Protein AF-A0A3M7STA9-F1 (afdb_monomer_lite)

Structure (mmCIF, N/CA/C/O backbone):
data_AF-A0A3M7STA9-F1
#
_entry.id   AF-A0A3M7STA9-F1
#
loop_
_atom_site.group_PDB
_atom_site.id
_atom_site.type_symbol
_atom_site.label_atom_id
_atom_site.label_alt_id
_atom_site.label_comp_id
_atom_site.label_asym_id
_atom_site.label_entity_id
_atom_site.label_seq_id
_atom_site.pdbx_PDB_ins_code
_atom_site.Cartn_x
_atom_site.Cartn_y
_atom_site.Cartn_z
_atom_site.occupancy
_atom_site.B_iso_or_equiv
_atom_site.auth_seq_id
_atom_site.auth_comp_id
_atom_site.auth_asym_id
_atom_site.auth_atom_id
_atom_site.pdbx_PDB_model_num
ATOM 1 N N . MET A 1 1 ? 32.542 -18.252 -32.183 1.00 38.47 1 MET A N 1
ATOM 2 C CA . MET A 1 1 ? 31.309 -18.946 -31.763 1.00 38.47 1 MET A CA 1
ATOM 3 C C . MET A 1 1 ? 31.134 -18.713 -30.278 1.00 38.47 1 MET A C 1
ATOM 5 O O . MET A 1 1 ? 31.878 -19.297 -29.507 1.00 38.47 1 MET A O 1
ATOM 9 N N . SER A 1 2 ? 30.202 -17.836 -29.919 1.00 32.59 2 SER A N 1
ATOM 10 C CA . SER A 1 2 ? 29.600 -17.736 -28.582 1.00 32.59 2 SER A CA 1
ATOM 11 C C . SER A 1 2 ? 28.404 -16.780 -28.685 1.00 32.59 2 SER A C 1
ATOM 13 O O . SER A 1 2 ? 28.441 -15.643 -28.234 1.00 32.59 2 SER A O 1
ATOM 15 N N . ASN A 1 3 ? 27.366 -17.250 -29.387 1.00 35.78 3 ASN A N 1
ATOM 16 C CA . ASN A 1 3 ? 26.017 -16.685 -29.370 1.00 35.78 3 ASN A CA 1
ATOM 17 C C . ASN A 1 3 ? 25.266 -17.327 -28.195 1.00 35.78 3 ASN A C 1
ATOM 19 O O . ASN A 1 3 ? 24.906 -18.496 -28.287 1.00 35.78 3 ASN A O 1
ATOM 23 N N . GLN A 1 4 ? 25.081 -16.576 -27.114 1.00 30.59 4 GLN A N 1
ATOM 24 C CA . GLN A 1 4 ? 24.266 -16.857 -25.918 1.00 30.59 4 GLN A CA 1
ATOM 25 C C . GLN A 1 4 ? 24.324 -15.530 -25.132 1.00 30.59 4 GLN A C 1
ATOM 27 O O . GLN A 1 4 ? 25.424 -15.095 -24.825 1.00 30.59 4 GLN A O 1
ATOM 32 N N . THR A 1 5 ? 23.289 -14.738 -24.851 1.00 34.78 5 THR A N 1
ATOM 33 C CA . THR A 1 5 ? 21.837 -14.921 -24.733 1.00 34.78 5 THR A CA 1
ATOM 34 C C . THR A 1 5 ? 21.182 -13.537 -24.878 1.00 34.78 5 THR A C 1
ATOM 36 O O . THR A 1 5 ? 21.442 -12.650 -24.069 1.00 34.78 5 THR A O 1
ATOM 39 N N . ASN A 1 6 ? 20.328 -13.332 -25.881 1.00 37.16 6 ASN A N 1
ATOM 40 C CA . ASN A 1 6 ? 19.534 -12.105 -26.055 1.00 37.16 6 ASN A CA 1
ATOM 41 C C . ASN A 1 6 ? 18.217 -12.188 -25.243 1.00 37.16 6 ASN A C 1
ATOM 43 O O . ASN A 1 6 ? 17.152 -11.845 -25.743 1.00 37.16 6 ASN A O 1
ATOM 47 N N . SER A 1 7 ? 18.280 -12.735 -24.022 1.00 43.66 7 SER A N 1
ATOM 48 C CA . SER A 1 7 ? 17.110 -12.980 -23.167 1.00 43.66 7 SER A CA 1
ATOM 49 C C . SER A 1 7 ? 16.633 -11.675 -22.516 1.00 43.66 7 SER A C 1
ATOM 51 O O . SER A 1 7 ? 17.367 -11.082 -21.731 1.00 43.66 7 SER A O 1
ATOM 53 N N . ASN A 1 8 ? 15.426 -11.245 -22.897 1.00 60.91 8 ASN A N 1
ATOM 54 C CA . ASN A 1 8 ? 14.583 -10.139 -22.411 1.00 60.91 8 ASN A CA 1
ATOM 55 C C . ASN A 1 8 ? 15.135 -9.277 -21.253 1.00 60.91 8 ASN A C 1
ATOM 57 O O . ASN A 1 8 ? 15.004 -9.602 -20.077 1.00 60.91 8 ASN A O 1
ATOM 61 N N . ASN A 1 9 ? 15.649 -8.092 -21.600 1.00 76.75 9 ASN A N 1
ATOM 62 C CA . ASN A 1 9 ? 16.032 -7.017 -20.672 1.00 76.75 9 ASN A CA 1
ATOM 63 C C . ASN A 1 9 ? 14.867 -6.041 -20.379 1.00 76.75 9 ASN A C 1
ATOM 65 O O . ASN A 1 9 ? 15.100 -4.891 -20.008 1.00 76.75 9 ASN A O 1
ATOM 69 N N . ASP A 1 10 ? 13.609 -6.453 -20.544 1.00 87.31 10 ASP A N 1
ATOM 70 C CA . ASP A 1 10 ? 12.455 -5.537 -20.480 1.00 87.31 10 ASP A CA 1
ATOM 71 C C . ASP A 1 10 ? 12.301 -4.872 -19.099 1.00 87.31 10 ASP A C 1
ATOM 73 O O . ASP A 1 10 ? 11.963 -3.692 -18.990 1.00 87.31 10 ASP A O 1
ATOM 77 N N . TRP A 1 11 ? 12.642 -5.590 -18.025 1.00 88.62 11 TRP A N 1
ATOM 78 C CA . TRP A 1 11 ? 12.673 -5.026 -16.672 1.00 88.62 11 TRP A CA 1
ATOM 79 C C . TRP A 1 11 ? 13.785 -3.978 -16.489 1.00 88.62 11 TRP A C 1
ATOM 81 O O . TRP A 1 11 ? 13.600 -3.008 -15.756 1.00 88.62 11 TRP A O 1
ATOM 91 N N . ILE A 1 12 ? 14.920 -4.124 -17.186 1.00 89.25 12 ILE A N 1
ATOM 92 C CA . ILE A 1 12 ? 16.002 -3.130 -17.189 1.00 89.25 12 ILE A CA 1
ATOM 93 C C . ILE A 1 12 ? 15.540 -1.856 -17.896 1.00 89.25 12 ILE A C 1
ATOM 95 O O . ILE A 1 12 ? 15.804 -0.762 -17.401 1.00 89.25 12 ILE A O 1
ATOM 99 N N . GLU A 1 13 ? 14.835 -1.975 -19.023 1.00 89.62 13 GLU A N 1
ATOM 100 C CA . GLU A 1 13 ? 14.252 -0.820 -19.716 1.00 89.62 13 GLU A CA 1
ATOM 101 C C . GLU A 1 13 ? 13.190 -0.123 -18.856 1.00 89.62 13 GLU A C 1
ATOM 103 O O . GLU A 1 13 ? 13.193 1.106 -18.744 1.00 89.62 13 GLU A O 1
ATOM 108 N N . CYS A 1 14 ? 12.369 -0.894 -18.136 1.00 91.81 14 CYS A N 1
ATOM 109 C CA . CYS A 1 14 ? 11.445 -0.351 -17.145 1.00 91.81 14 CYS A CA 1
ATOM 110 C C . CYS A 1 14 ? 12.186 0.439 -16.051 1.00 91.81 14 CYS A C 1
ATOM 112 O O . CYS A 1 14 ? 11.815 1.572 -15.746 1.00 91.81 14 CYS A O 1
ATOM 114 N N . ILE A 1 15 ? 13.264 -0.102 -15.473 1.00 89.56 15 ILE A N 1
ATOM 115 C CA . ILE A 1 15 ? 14.046 0.606 -14.445 1.00 89.56 15 ILE A CA 1
ATOM 116 C C . ILE A 1 15 ? 14.739 1.849 -15.001 1.00 89.56 15 ILE A C 1
ATOM 118 O O . ILE A 1 15 ? 14.765 2.877 -14.323 1.00 89.56 15 ILE A O 1
ATOM 122 N N . LYS A 1 16 ? 15.281 1.797 -16.222 1.00 88.19 16 LYS A N 1
ATOM 123 C CA . LYS A 1 16 ? 15.854 2.977 -16.889 1.00 88.19 16 LYS A CA 1
ATOM 124 C C . LYS A 1 16 ? 14.817 4.084 -17.010 1.00 88.19 16 LYS A C 1
ATOM 126 O O . LYS A 1 16 ? 15.116 5.234 -16.685 1.00 88.19 16 LYS A O 1
ATOM 131 N N . TRP A 1 17 ? 13.603 3.734 -17.428 1.00 89.69 17 TRP A N 1
ATOM 132 C CA . TRP A 1 17 ? 12.490 4.671 -17.484 1.00 89.69 17 TRP A CA 1
ATOM 133 C C . TRP A 1 17 ? 12.185 5.257 -16.099 1.00 89.69 17 TRP A C 1
ATOM 135 O O . TRP A 1 17 ? 12.227 6.476 -15.947 1.00 89.69 17 TRP A O 1
ATOM 145 N N . LEU A 1 18 ? 12.016 4.427 -15.064 1.00 88.94 18 LEU A N 1
ATOM 146 C CA . LEU A 1 18 ? 11.777 4.893 -13.688 1.00 88.94 18 LEU A CA 1
ATOM 147 C C . LEU A 1 18 ? 12.909 5.780 -13.138 1.00 88.94 18 LEU A C 1
ATOM 149 O O . LEU A 1 18 ? 12.656 6.734 -12.398 1.00 88.94 18 LEU A O 1
ATOM 153 N N . ASN A 1 19 ? 14.162 5.498 -13.502 1.00 86.69 19 ASN A N 1
ATOM 154 C CA . ASN A 1 19 ? 15.307 6.326 -13.132 1.00 86.69 19 ASN A CA 1
ATOM 155 C C . ASN A 1 19 ? 15.234 7.712 -13.787 1.00 86.69 19 ASN A C 1
ATOM 157 O O . ASN A 1 19 ? 15.519 8.709 -13.125 1.00 86.69 19 ASN A O 1
ATOM 161 N N . ASN A 1 20 ? 14.815 7.784 -15.053 1.00 85.44 20 ASN A N 1
ATOM 162 C CA . ASN A 1 20 ? 14.633 9.051 -15.767 1.00 85.44 20 ASN A CA 1
ATOM 163 C C . ASN A 1 20 ? 13.486 9.886 -15.180 1.00 85.44 20 ASN A C 1
ATOM 165 O O . ASN A 1 20 ? 13.561 11.112 -15.188 1.00 85.44 20 ASN A O 1
ATOM 169 N N . LEU A 1 21 ? 12.470 9.238 -14.600 1.00 82.44 21 LEU A N 1
ATOM 170 C CA . LEU A 1 21 ? 11.415 9.915 -13.839 1.00 82.44 21 LEU A CA 1
ATOM 171 C C . LEU A 1 21 ? 11.885 10.451 -12.480 1.00 82.44 21 LEU A C 1
ATOM 173 O O . LEU A 1 21 ? 11.133 11.158 -11.818 1.00 82.44 21 LEU A O 1
ATOM 177 N N . ASN A 1 22 ? 13.100 10.122 -12.031 1.00 79.62 22 ASN A N 1
ATOM 178 C CA . ASN A 1 22 ? 13.576 10.374 -10.666 1.00 79.62 22 ASN A CA 1
ATOM 179 C C . ASN A 1 22 ? 12.675 9.776 -9.570 1.00 79.62 22 ASN A C 1
ATOM 181 O O . ASN A 1 22 ? 12.679 10.256 -8.439 1.00 79.62 22 ASN A O 1
ATOM 185 N N . SER A 1 23 ? 11.930 8.716 -9.886 1.00 79.94 23 SER A N 1
ATOM 186 C CA . SER A 1 23 ? 11.021 8.069 -8.934 1.00 79.94 23 SER A CA 1
ATOM 187 C C . SER A 1 23 ? 11.729 7.020 -8.066 1.00 79.94 23 SER A C 1
ATOM 189 O O . SER A 1 23 ? 11.204 6.614 -7.034 1.00 79.94 23 SER A O 1
ATOM 191 N N . LEU A 1 24 ? 12.926 6.565 -8.458 1.00 80.19 24 LEU A N 1
ATOM 192 C CA . LEU A 1 24 ? 13.640 5.499 -7.750 1.00 80.19 24 LEU A CA 1
ATOM 193 C C . LEU A 1 24 ? 14.207 5.957 -6.390 1.00 80.19 24 LEU A C 1
ATOM 195 O O . LEU A 1 24 ? 14.917 6.967 -6.334 1.00 80.19 24 LEU A O 1
ATOM 199 N N . PRO A 1 25 ? 14.025 5.167 -5.313 1.00 77.94 25 PRO A N 1
ATOM 200 C CA . PRO A 1 25 ? 14.721 5.383 -4.049 1.00 77.94 25 PRO A CA 1
ATOM 201 C C . PRO A 1 25 ? 16.245 5.303 -4.210 1.00 77.94 25 PRO A C 1
ATOM 203 O O . PRO A 1 25 ? 16.756 4.501 -4.995 1.00 77.94 25 PRO A O 1
ATOM 206 N N . LEU A 1 26 ? 16.987 6.078 -3.408 1.00 72.12 26 LEU A N 1
ATOM 207 C CA . LEU A 1 26 ? 18.453 6.184 -3.493 1.00 72.12 26 LEU A CA 1
ATOM 208 C C . LEU A 1 26 ? 19.172 4.826 -3.447 1.00 72.12 26 LEU A C 1
ATOM 210 O O . LEU A 1 26 ? 20.102 4.607 -4.220 1.00 72.12 26 LEU A O 1
ATOM 214 N N . GLY A 1 27 ? 18.722 3.903 -2.590 1.00 77.19 27 GLY A N 1
ATOM 215 C CA . GLY A 1 27 ? 19.327 2.573 -2.466 1.00 77.19 27 GLY A CA 1
ATOM 216 C C . GLY A 1 27 ? 19.170 1.719 -3.728 1.00 77.19 27 GLY A C 1
ATOM 217 O O . GLY A 1 27 ? 20.138 1.118 -4.193 1.00 77.19 27 GLY A O 1
ATOM 218 N N . LEU A 1 28 ? 17.973 1.713 -4.325 1.00 79.06 28 LEU A N 1
ATOM 219 C CA . LEU A 1 28 ? 17.701 0.962 -5.553 1.00 79.06 28 LEU A CA 1
ATOM 220 C C . LEU A 1 28 ? 18.400 1.606 -6.759 1.00 79.06 28 LEU A C 1
ATOM 222 O O . LEU A 1 28 ? 18.998 0.912 -7.578 1.00 79.06 28 LEU A O 1
ATOM 226 N N . LYS A 1 29 ? 18.423 2.945 -6.809 1.00 79.25 29 LYS A N 1
ATOM 227 C CA . LYS A 1 29 ? 19.156 3.722 -7.816 1.00 79.25 29 LYS A CA 1
ATOM 228 C C . LYS A 1 29 ? 20.656 3.433 -7.784 1.00 79.25 29 LYS A C 1
ATOM 230 O O . LYS A 1 29 ? 21.257 3.233 -8.834 1.00 79.25 29 LYS A O 1
ATOM 235 N N . GLN A 1 30 ? 21.267 3.383 -6.599 1.00 76.00 30 GLN A N 1
ATOM 236 C CA . GLN A 1 30 ? 22.691 3.080 -6.466 1.00 76.00 30 GLN A CA 1
ATOM 237 C C . GLN A 1 30 ? 23.013 1.676 -6.984 1.00 76.00 30 GLN A C 1
ATOM 239 O O . GLN A 1 30 ? 23.938 1.533 -7.778 1.00 76.00 30 GLN A O 1
ATOM 244 N N . LYS A 1 31 ? 22.226 0.666 -6.588 1.00 79.31 31 LYS A N 1
ATOM 245 C CA . LYS A 1 31 ? 22.385 -0.718 -7.066 1.00 79.31 31 LYS A CA 1
ATOM 246 C C . LYS A 1 31 ? 22.200 -0.841 -8.576 1.00 79.31 31 LYS A C 1
ATOM 248 O O . LYS A 1 31 ? 22.916 -1.606 -9.218 1.00 79.31 31 LYS A O 1
ATOM 253 N N . PHE A 1 32 ? 21.262 -0.086 -9.146 1.00 85.06 32 PHE A N 1
ATOM 254 C CA . PHE A 1 32 ? 21.066 -0.034 -10.589 1.00 85.06 32 PHE A CA 1
ATOM 255 C C . PHE A 1 32 ? 22.289 0.562 -11.304 1.00 85.06 32 PHE A C 1
ATOM 257 O O . PHE A 1 32 ? 22.821 -0.059 -12.216 1.00 85.06 32 PHE A O 1
ATOM 264 N N . LEU A 1 33 ? 22.792 1.717 -10.852 1.00 82.00 33 LEU A N 1
ATOM 265 C CA . LEU A 1 33 ? 23.950 2.388 -11.462 1.00 82.00 33 LEU A CA 1
ATOM 266 C C . LEU A 1 33 ? 25.255 1.586 -11.351 1.00 82.00 33 LEU A C 1
ATOM 268 O O . LEU A 1 33 ? 26.139 1.739 -12.191 1.00 82.00 33 LEU A O 1
ATOM 272 N N . THR A 1 34 ? 25.393 0.743 -10.326 1.00 81.31 34 THR A N 1
ATOM 273 C CA . THR A 1 34 ? 26.548 -0.152 -10.150 1.00 81.31 34 THR A CA 1
ATOM 274 C C . THR A 1 34 ? 26.367 -1.521 -10.815 1.00 81.31 34 THR A C 1
ATOM 276 O O . THR A 1 34 ? 27.219 -2.394 -10.636 1.00 81.31 34 THR A O 1
ATOM 279 N N . ASN A 1 35 ? 25.286 -1.722 -11.584 1.00 83.12 35 ASN A N 1
ATOM 280 C CA . ASN A 1 35 ? 24.908 -2.994 -12.214 1.00 83.12 35 ASN A CA 1
ATOM 281 C C . ASN A 1 35 ? 24.844 -4.175 -11.223 1.00 83.12 35 ASN A C 1
ATOM 283 O O . ASN A 1 35 ? 25.163 -5.307 -11.577 1.00 83.12 35 ASN A O 1
ATOM 287 N N . GLN A 1 36 ? 24.467 -3.912 -9.969 1.00 80.94 36 GLN A N 1
ATOM 288 C CA . GLN A 1 36 ? 24.316 -4.932 -8.922 1.00 80.94 36 GLN A CA 1
ATOM 289 C C . GLN A 1 36 ? 22.858 -5.334 -8.691 1.00 80.94 36 GLN A C 1
ATOM 291 O O . GLN A 1 36 ? 22.605 -6.351 -8.050 1.00 80.94 36 GLN A O 1
ATOM 296 N N . LEU A 1 37 ? 21.907 -4.536 -9.181 1.00 83.31 37 LEU A N 1
ATOM 297 C CA . LEU A 1 37 ? 20.486 -4.770 -8.959 1.00 83.31 37 LEU A CA 1
ATOM 298 C C . LEU A 1 37 ? 20.022 -6.072 -9.616 1.00 83.31 37 LEU A C 1
ATOM 300 O O . LEU A 1 37 ? 20.262 -6.290 -10.803 1.00 83.31 37 LEU A O 1
ATOM 304 N N . GLN A 1 38 ? 19.327 -6.900 -8.842 1.00 84.44 38 GLN A N 1
ATOM 305 C CA . GLN A 1 38 ? 18.760 -8.162 -9.305 1.00 84.44 38 GLN A CA 1
ATOM 306 C C . GLN A 1 38 ? 17.257 -8.044 -9.608 1.00 84.44 38 GLN A C 1
ATOM 308 O O . GLN A 1 38 ? 16.552 -7.186 -9.068 1.00 84.44 38 GLN A O 1
ATOM 313 N N . LEU A 1 39 ? 16.749 -8.941 -10.458 1.00 84.19 39 LEU A N 1
ATOM 314 C CA . LEU A 1 39 ? 15.343 -8.965 -10.876 1.00 84.19 39 LEU A CA 1
ATOM 315 C C . LEU A 1 39 ? 14.379 -9.181 -9.697 1.00 84.19 39 LEU A C 1
ATOM 317 O O . LEU A 1 39 ? 13.344 -8.527 -9.618 1.00 84.19 39 LEU A O 1
ATOM 321 N N . ASN A 1 40 ? 14.729 -10.054 -8.754 1.00 80.56 40 ASN A N 1
ATOM 322 C CA . ASN A 1 40 ? 13.933 -10.320 -7.553 1.00 80.56 40 ASN A CA 1
ATOM 323 C C . ASN A 1 40 ? 13.836 -9.097 -6.624 1.00 80.56 40 ASN A C 1
ATOM 325 O O . ASN A 1 40 ? 12.779 -8.848 -6.045 1.00 80.56 40 ASN A O 1
ATOM 329 N N . GLU A 1 41 ? 14.910 -8.315 -6.496 1.00 82.94 41 GLU A N 1
ATOM 330 C CA . GLU A 1 41 ? 14.911 -7.069 -5.723 1.00 82.94 41 GLU A CA 1
ATOM 331 C C . GLU A 1 41 ? 14.000 -6.022 -6.367 1.00 82.94 41 GLU A C 1
ATOM 333 O O . GLU A 1 41 ? 13.265 -5.325 -5.669 1.00 82.94 41 GLU A O 1
ATOM 338 N N . PHE A 1 42 ? 14.010 -5.940 -7.700 1.00 86.62 42 PHE A N 1
ATOM 339 C CA . PHE A 1 42 ? 13.093 -5.083 -8.445 1.00 86.62 42 PHE A CA 1
ATOM 340 C C . PHE A 1 42 ? 11.633 -5.531 -8.302 1.00 86.62 42 PHE A C 1
ATOM 342 O O . PHE A 1 42 ? 10.764 -4.711 -8.020 1.00 86.62 42 PHE A O 1
ATOM 349 N N . ALA A 1 43 ? 11.365 -6.829 -8.432 1.00 86.62 43 ALA A N 1
ATOM 350 C CA . ALA A 1 43 ? 10.027 -7.389 -8.277 1.00 86.62 43 ALA A CA 1
ATOM 351 C C . ALA A 1 43 ? 9.479 -7.143 -6.857 1.00 86.62 43 ALA A C 1
ATOM 353 O O . ALA A 1 43 ? 8.365 -6.652 -6.686 1.00 86.62 43 ALA A O 1
ATOM 354 N N . SER A 1 44 ? 10.312 -7.376 -5.837 1.00 83.69 44 SER A N 1
ATOM 355 C CA . SER A 1 44 ? 9.978 -7.124 -4.428 1.00 83.69 44 SER A CA 1
ATOM 356 C C . SER A 1 44 ? 9.711 -5.645 -4.144 1.00 83.69 44 SER A C 1
ATOM 358 O O . SER A 1 44 ? 8.857 -5.327 -3.325 1.00 83.69 44 SER A O 1
ATOM 360 N N . PHE A 1 45 ? 10.411 -4.739 -4.832 1.00 85.94 45 PHE A N 1
ATOM 361 C CA . PHE A 1 45 ? 10.191 -3.299 -4.717 1.00 85.94 45 PHE A CA 1
ATOM 362 C C . PHE A 1 45 ? 8.822 -2.852 -5.253 1.00 85.94 45 PHE A C 1
ATOM 364 O O . PHE A 1 45 ? 8.234 -1.923 -4.712 1.00 85.94 45 PHE A O 1
ATOM 371 N N . LEU A 1 46 ? 8.298 -3.504 -6.294 1.00 90.44 46 LEU A N 1
ATOM 372 C CA . LEU A 1 46 ? 6.967 -3.198 -6.833 1.00 90.44 46 LEU A CA 1
ATOM 373 C C . LEU A 1 46 ? 5.831 -3.863 -6.038 1.00 90.44 46 LEU A C 1
ATOM 375 O O . LEU A 1 46 ? 4.698 -3.383 -6.068 1.00 90.44 46 LEU A O 1
ATOM 379 N N . ARG A 1 47 ? 6.136 -4.962 -5.339 1.00 88.62 47 ARG A N 1
ATOM 380 C CA . ARG A 1 47 ? 5.177 -5.879 -4.704 1.00 88.62 47 ARG A CA 1
ATOM 381 C C . ARG A 1 47 ? 4.223 -5.220 -3.705 1.00 88.62 47 ARG A C 1
ATOM 383 O O . ARG A 1 47 ? 3.094 -5.675 -3.555 1.00 88.62 47 ARG A O 1
ATOM 390 N N . ASP A 1 48 ? 4.657 -4.172 -3.008 1.00 82.06 48 ASP A N 1
ATOM 391 C CA . ASP A 1 48 ? 3.836 -3.508 -1.987 1.00 82.06 48 ASP A CA 1
ATOM 392 C C . ASP A 1 48 ? 2.790 -2.530 -2.552 1.00 82.06 48 ASP A C 1
ATOM 394 O O . ASP A 1 48 ? 1.944 -2.030 -1.803 1.00 82.06 48 ASP A O 1
ATOM 398 N N . GLY A 1 49 ? 2.853 -2.246 -3.858 1.00 88.94 49 GLY A N 1
ATOM 399 C CA . GLY A 1 49 ? 1.968 -1.327 -4.569 1.00 88.94 49 GLY A CA 1
ATOM 400 C C . GLY A 1 49 ? 2.076 0.147 -4.152 1.00 88.94 49 GLY A C 1
ATOM 401 O O . GLY A 1 49 ? 1.519 1.005 -4.840 1.00 88.94 49 GLY A O 1
ATOM 402 N N . GLU A 1 50 ? 2.792 0.482 -3.071 1.00 88.44 50 GLU A N 1
ATOM 403 C CA . GLU A 1 50 ? 2.944 1.856 -2.575 1.00 88.44 50 GLU A CA 1
ATOM 404 C C . GLU A 1 50 ? 3.705 2.686 -3.609 1.00 88.44 50 GLU A C 1
ATOM 406 O O . GLU A 1 50 ? 3.292 3.792 -3.975 1.00 88.44 50 GLU A O 1
ATOM 411 N N . PHE A 1 51 ? 4.795 2.122 -4.137 1.00 90.69 51 PHE A N 1
ATOM 412 C CA . PHE A 1 51 ? 5.569 2.764 -5.191 1.00 90.69 51 PHE A CA 1
ATOM 413 C C . PHE A 1 51 ? 4.725 3.044 -6.440 1.00 90.69 51 PHE A C 1
ATOM 415 O O . PHE A 1 51 ? 4.781 4.148 -6.979 1.00 90.69 51 PHE A O 1
ATOM 422 N N . LEU A 1 52 ? 3.917 2.075 -6.879 1.00 93.38 52 LEU A N 1
ATOM 423 C CA . LEU A 1 52 ? 3.072 2.210 -8.067 1.00 93.38 52 LEU A CA 1
ATOM 424 C C . LEU A 1 52 ? 2.025 3.320 -7.902 1.00 93.38 52 LEU A C 1
ATOM 426 O O . LEU A 1 52 ? 1.814 4.111 -8.822 1.00 93.38 52 LEU A O 1
ATOM 430 N N . CYS A 1 53 ? 1.428 3.440 -6.715 1.00 90.75 53 CYS A N 1
ATOM 431 C CA . CYS A 1 53 ? 0.503 4.530 -6.410 1.00 90.75 53 CYS A CA 1
ATOM 432 C C . CYS A 1 53 ? 1.199 5.900 -6.431 1.00 90.75 53 CYS A C 1
ATOM 434 O O . CYS A 1 53 ? 0.692 6.867 -7.004 1.00 90.75 53 CYS A O 1
ATOM 436 N N . ASN A 1 54 ? 2.391 5.987 -5.840 1.00 88.69 54 ASN A N 1
ATOM 437 C CA . ASN A 1 54 ? 3.172 7.222 -5.835 1.00 88.69 54 ASN A CA 1
ATOM 438 C C . ASN A 1 54 ? 3.647 7.611 -7.244 1.00 88.69 54 ASN A C 1
ATOM 440 O O . ASN A 1 54 ? 3.657 8.794 -7.580 1.00 88.69 54 ASN A O 1
ATOM 444 N N . LEU A 1 55 ? 3.971 6.629 -8.089 1.00 90.75 55 LEU A N 1
ATOM 445 C CA . LEU A 1 55 ? 4.360 6.831 -9.482 1.00 90.75 55 LEU A CA 1
ATOM 446 C C . LEU A 1 55 ? 3.245 7.511 -10.286 1.00 90.75 55 LEU A C 1
ATOM 448 O O . LEU A 1 55 ? 3.491 8.523 -10.944 1.00 90.75 55 LEU A O 1
ATOM 452 N N . VAL A 1 56 ? 2.008 7.011 -10.212 1.00 89.81 56 VAL A N 1
ATOM 453 C CA . VAL A 1 56 ? 0.890 7.637 -10.942 1.00 89.81 56 VAL A CA 1
ATOM 454 C C . VAL A 1 56 ? 0.543 9.020 -10.394 1.00 89.81 56 VAL A C 1
ATOM 456 O O . VAL A 1 56 ? 0.221 9.908 -11.180 1.00 89.81 56 VAL A O 1
ATOM 459 N N . ASN A 1 57 ? 0.702 9.246 -9.087 1.00 88.75 57 ASN A N 1
ATOM 460 C CA . ASN A 1 57 ? 0.552 10.570 -8.475 1.00 88.75 57 ASN A CA 1
ATOM 461 C C . ASN A 1 57 ? 1.641 11.562 -8.891 1.00 88.75 57 ASN A C 1
ATOM 463 O O . ASN A 1 57 ? 1.387 12.764 -8.962 1.00 88.75 57 ASN A O 1
ATOM 467 N N . GLN A 1 58 ? 2.846 11.078 -9.184 1.00 87.81 58 GLN A N 1
ATOM 468 C CA . GLN A 1 58 ? 3.908 11.905 -9.741 1.00 87.81 58 GLN A CA 1
ATOM 469 C C . GLN A 1 58 ? 3.606 12.300 -11.195 1.00 87.81 58 GLN A C 1
ATOM 471 O O . GLN A 1 58 ? 3.908 13.420 -11.604 1.00 87.81 58 GLN A O 1
ATOM 476 N N . ILE A 1 59 ? 2.995 11.399 -11.972 1.00 87.56 59 ILE A N 1
ATOM 477 C CA . ILE A 1 59 ? 2.616 11.658 -13.368 1.00 87.56 59 ILE A CA 1
ATOM 478 C C . ILE A 1 59 ? 1.410 12.604 -13.444 1.00 87.56 59 ILE A C 1
ATOM 480 O O . ILE A 1 59 ? 1.433 13.571 -14.206 1.00 87.56 59 ILE A O 1
ATOM 484 N N . VAL A 1 60 ? 0.369 12.330 -12.657 1.00 86.25 60 VAL A N 1
ATOM 485 C CA . VAL A 1 60 ? -0.839 13.149 -12.531 1.00 86.25 60 VAL A CA 1
ATOM 486 C C . VAL A 1 60 ? -1.071 13.451 -11.045 1.00 86.25 60 VAL A C 1
ATOM 488 O O . VAL A 1 60 ? -1.547 12.581 -10.313 1.00 86.25 60 VAL A O 1
ATOM 491 N N . PRO A 1 61 ? -0.782 14.680 -10.579 1.00 85.38 61 PRO A N 1
ATOM 492 C CA . PRO A 1 61 ? -1.003 15.059 -9.186 1.00 85.38 61 PRO A CA 1
ATOM 493 C C . PRO A 1 61 ? -2.460 14.855 -8.753 1.00 85.38 61 PRO A C 1
ATOM 495 O O . PRO A 1 61 ? -3.382 15.360 -9.396 1.00 85.38 61 PRO A O 1
ATOM 498 N N . GLY A 1 62 ? -2.667 14.123 -7.655 1.00 80.31 62 GLY A N 1
ATOM 499 C CA . GLY A 1 62 ? -4.002 13.821 -7.123 1.00 80.31 62 GLY A CA 1
ATOM 500 C C . GLY A 1 62 ? -4.787 12.789 -7.940 1.00 80.31 62 GLY A C 1
ATOM 501 O O . GLY A 1 62 ? -6.017 12.796 -7.915 1.00 80.31 62 GLY A O 1
ATOM 502 N N . CYS A 1 63 ? -4.099 11.928 -8.697 1.00 83.88 63 CYS A N 1
ATOM 503 C CA . CYS A 1 63 ? -4.714 10.790 -9.380 1.00 83.88 63 CYS A CA 1
ATOM 504 C C . CYS A 1 63 ? -5.298 9.779 -8.384 1.00 83.88 63 CYS A C 1
ATOM 506 O O . CYS A 1 63 ? -6.428 9.324 -8.546 1.00 83.88 63 CYS A O 1
ATOM 508 N N . ILE A 1 64 ? -4.537 9.494 -7.331 1.00 86.38 64 ILE A N 1
ATOM 509 C CA . ILE A 1 64 ? -4.920 8.692 -6.175 1.00 86.38 64 ILE A CA 1
ATOM 510 C C . ILE A 1 64 ? -4.819 9.594 -4.948 1.00 86.38 64 ILE A C 1
ATOM 512 O O . ILE A 1 64 ? -3.822 10.296 -4.761 1.00 86.38 64 ILE A O 1
ATOM 516 N N . ASP A 1 65 ? -5.834 9.570 -4.090 1.00 82.06 65 ASP A N 1
ATOM 517 C CA . ASP A 1 65 ? -5.758 10.265 -2.811 1.00 82.06 65 ASP A CA 1
ATOM 518 C C . ASP A 1 65 ? -4.656 9.636 -1.944 1.00 82.06 65 ASP A C 1
ATOM 520 O O . ASP A 1 65 ? -4.712 8.461 -1.579 1.00 82.06 65 ASP A O 1
ATOM 524 N N . SER A 1 66 ? -3.640 10.433 -1.613 1.00 79.19 66 SER A N 1
ATOM 525 C CA . SER A 1 66 ? -2.493 10.021 -0.802 1.00 79.19 66 SER A CA 1
ATOM 526 C C . SER A 1 66 ? -2.869 9.540 0.603 1.00 79.19 66 SER A C 1
ATOM 528 O O . SER A 1 66 ? -2.025 8.933 1.263 1.00 79.19 66 SER A O 1
ATOM 530 N N . THR A 1 67 ? -4.086 9.827 1.078 1.00 75.25 67 THR A N 1
ATOM 531 C CA . THR A 1 67 ? -4.623 9.297 2.343 1.00 75.25 67 THR A CA 1
ATOM 532 C C . THR A 1 67 ? -5.064 7.836 2.235 1.00 75.25 67 THR A C 1
ATOM 534 O O . THR A 1 67 ? -5.053 7.129 3.236 1.00 75.25 67 THR A O 1
ATOM 537 N N . LEU A 1 68 ? -5.399 7.366 1.028 1.00 75.62 68 LEU A N 1
ATOM 538 C CA . LEU A 1 68 ? -5.822 5.986 0.764 1.00 75.62 68 LEU A CA 1
ATOM 539 C C . LEU A 1 68 ? -4.642 5.037 0.532 1.00 75.62 68 LEU A C 1
ATOM 541 O O . LEU A 1 68 ? -4.811 3.821 0.590 1.00 75.62 68 LEU A O 1
ATOM 545 N N . ILE A 1 69 ? -3.459 5.582 0.239 1.00 81.88 69 ILE A N 1
ATOM 546 C CA . ILE A 1 69 ? -2.248 4.793 0.015 1.00 81.88 69 ILE A CA 1
ATOM 547 C C . ILE A 1 69 ? -1.738 4.295 1.366 1.00 81.88 69 ILE A C 1
ATOM 549 O O . ILE A 1 69 ? -1.338 5.089 2.223 1.00 81.88 69 ILE A O 1
ATOM 553 N N . ASN A 1 70 ? -1.689 2.974 1.534 1.00 78.88 70 ASN A N 1
ATOM 554 C CA . ASN A 1 70 ? -1.154 2.355 2.739 1.00 78.88 70 ASN A CA 1
ATOM 555 C C . ASN A 1 70 ? 0.366 2.489 2.744 1.00 78.88 70 ASN A C 1
ATOM 557 O O . ASN A 1 70 ? 1.079 1.683 2.140 1.00 78.88 70 ASN A O 1
ATOM 561 N N . LYS A 1 71 ? 0.853 3.528 3.425 1.00 73.75 71 LYS A N 1
ATOM 562 C CA . LYS A 1 71 ? 2.282 3.755 3.642 1.00 73.75 71 LYS A CA 1
ATOM 563 C C . LYS A 1 71 ? 2.811 2.705 4.604 1.00 73.75 71 LYS A C 1
ATOM 565 O O . LYS A 1 71 ? 2.262 2.551 5.692 1.00 73.75 71 LYS A O 1
ATOM 570 N N . ARG A 1 72 ? 3.918 2.048 4.249 1.00 65.31 72 ARG A N 1
ATOM 571 C CA . ARG A 1 72 ? 4.524 0.969 5.053 1.00 65.31 72 ARG A CA 1
ATOM 572 C C . ARG A 1 72 ? 3.576 -0.217 5.226 1.00 65.31 72 ARG A C 1
ATOM 574 O O . ARG A 1 72 ? 3.349 -0.663 6.344 1.00 65.31 72 ARG A O 1
ATOM 581 N N . ALA A 1 73 ? 3.086 -0.780 4.126 1.00 57.69 73 ALA A N 1
ATOM 582 C CA . ALA A 1 73 ? 2.230 -1.969 4.147 1.00 57.69 73 ALA A CA 1
ATOM 583 C C . ALA A 1 73 ? 2.852 -3.202 4.857 1.00 57.69 73 ALA A C 1
ATOM 585 O O . ALA A 1 73 ? 2.149 -4.183 5.053 1.00 57.69 73 ALA A O 1
ATOM 586 N N . GLN A 1 74 ? 4.141 -3.179 5.247 1.00 60.44 74 GLN A N 1
ATOM 587 C CA . GLN A 1 74 ? 4.860 -4.229 6.002 1.00 60.44 74 GLN A CA 1
ATOM 588 C C . GLN A 1 74 ? 4.604 -5.659 5.486 1.00 60.44 74 GLN A C 1
ATOM 590 O O . GLN A 1 74 ? 4.531 -6.601 6.266 1.00 60.44 74 GLN A O 1
ATOM 595 N N . MET A 1 75 ? 4.472 -5.819 4.162 1.00 58.06 75 MET A N 1
ATOM 596 C CA . MET A 1 75 ? 4.129 -7.084 3.492 1.00 58.06 75 MET A CA 1
ATOM 597 C C . MET A 1 75 ? 2.758 -7.678 3.877 1.00 58.06 75 MET A C 1
ATOM 599 O O . MET A 1 75 ? 2.465 -8.813 3.501 1.00 58.06 75 MET A O 1
ATOM 603 N N . SER A 1 76 ? 1.896 -6.926 4.573 1.00 76.12 76 SER A N 1
ATOM 604 C CA . SER A 1 76 ? 0.501 -7.301 4.805 1.00 76.12 76 SER A CA 1
ATOM 605 C C . SER A 1 76 ? -0.191 -7.513 3.467 1.00 76.12 76 SER A C 1
ATOM 607 O O . SER A 1 76 ? -0.343 -6.576 2.680 1.00 76.12 76 SER A O 1
ATOM 609 N N . GLN A 1 77 ? -0.624 -8.750 3.229 1.00 76.75 77 GLN A N 1
ATOM 610 C CA . GLN A 1 77 ? -1.280 -9.155 1.991 1.00 76.75 77 GLN A CA 1
ATOM 611 C C . GLN A 1 77 ? -2.438 -8.223 1.637 1.00 76.75 77 GLN A C 1
ATOM 613 O O . GLN A 1 77 ? -2.499 -7.708 0.526 1.00 76.75 77 GLN A O 1
ATOM 618 N N . VAL A 1 78 ? -3.306 -7.922 2.603 1.00 78.12 78 VAL A N 1
ATOM 619 C CA . VAL A 1 78 ? -4.478 -7.064 2.386 1.00 78.12 78 VAL A CA 1
ATOM 620 C C . VAL A 1 78 ? -4.069 -5.640 2.004 1.00 78.12 78 VAL A C 1
ATOM 622 O O . VAL A 1 78 ? -4.618 -5.077 1.058 1.00 78.12 78 VAL A O 1
ATOM 625 N N . LEU A 1 79 ? -3.086 -5.054 2.695 1.00 80.81 79 LEU A N 1
ATOM 626 C CA . LEU A 1 79 ? -2.657 -3.676 2.432 1.00 80.81 79 LEU A CA 1
ATOM 627 C C . LEU A 1 79 ? -1.915 -3.550 1.096 1.00 80.81 79 LEU A C 1
ATOM 629 O O . LEU A 1 79 ? -2.141 -2.579 0.370 1.00 80.81 79 LEU A O 1
ATOM 633 N N . CYS A 1 80 ? -1.074 -4.533 0.756 1.00 85.31 80 CYS A N 1
ATOM 634 C CA . CYS A 1 80 ? -0.380 -4.598 -0.528 1.00 85.31 80 CYS A CA 1
ATOM 635 C C . CYS A 1 80 ? -1.374 -4.772 -1.682 1.00 85.31 80 CYS A C 1
ATOM 637 O O . CYS A 1 80 ? -1.350 -3.982 -2.623 1.00 85.31 80 CYS A O 1
ATOM 639 N N . LEU A 1 81 ? -2.303 -5.732 -1.585 1.00 84.75 81 LEU A N 1
ATOM 640 C CA . LEU A 1 81 ? -3.346 -5.929 -2.598 1.00 84.75 81 LEU A CA 1
ATOM 641 C C . LEU A 1 81 ? -4.230 -4.684 -2.740 1.00 84.75 81 LEU A C 1
ATOM 643 O O . LEU A 1 81 ? -4.552 -4.292 -3.858 1.00 84.75 81 LEU A O 1
ATOM 647 N N . ASN A 1 82 ? -4.569 -4.004 -1.640 1.00 86.25 82 ASN A N 1
ATOM 648 C CA . ASN A 1 82 ? -5.311 -2.745 -1.701 1.00 86.25 82 ASN A CA 1
ATOM 649 C C . ASN A 1 82 ? -4.544 -1.655 -2.466 1.00 86.25 82 ASN A C 1
ATOM 651 O O . ASN A 1 82 ? -5.115 -1.006 -3.340 1.00 86.25 82 ASN A O 1
ATOM 655 N N . ASN A 1 83 ? -3.249 -1.475 -2.191 1.00 88.19 83 ASN A N 1
ATOM 656 C CA . ASN A 1 83 ? -2.420 -0.522 -2.932 1.00 88.19 83 ASN A CA 1
ATOM 657 C C . ASN A 1 83 ? -2.347 -0.880 -4.427 1.00 88.19 83 ASN A C 1
ATOM 659 O O . ASN A 1 83 ? -2.496 -0.007 -5.281 1.00 88.19 83 ASN A O 1
ATOM 663 N N . ILE A 1 84 ? -2.173 -2.161 -4.761 1.00 92.62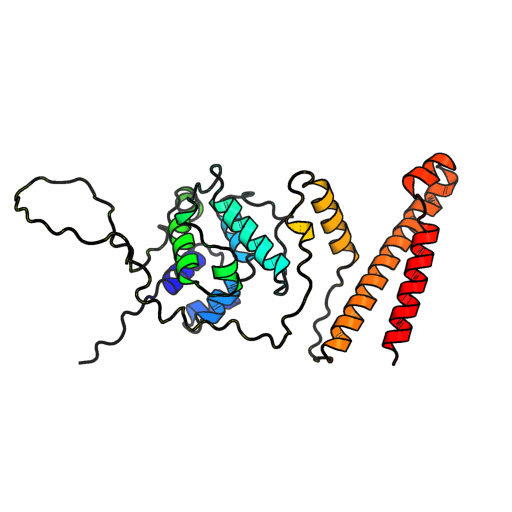 84 ILE A N 1
ATOM 664 C CA . ILE A 1 84 ? -2.145 -2.618 -6.156 1.00 92.62 84 ILE A CA 1
ATOM 665 C C . ILE A 1 84 ? -3.487 -2.323 -6.847 1.00 92.62 84 ILE A C 1
ATOM 667 O O . ILE A 1 84 ? -3.502 -1.752 -7.937 1.00 92.62 84 ILE A O 1
ATOM 671 N N . ARG A 1 85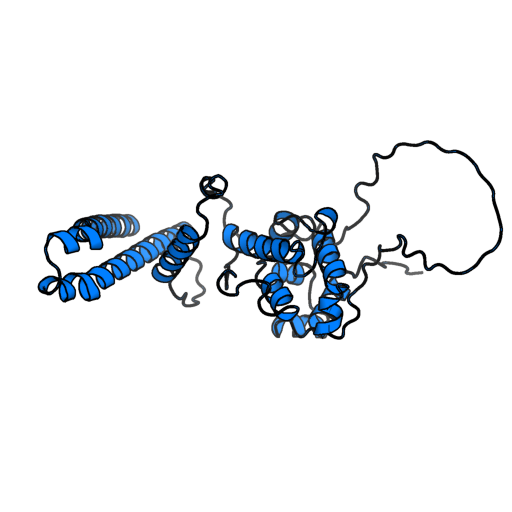 ? -4.621 -2.607 -6.195 1.00 90.50 85 ARG A N 1
ATOM 672 C CA . ARG A 1 85 ? -5.963 -2.290 -6.717 1.00 90.50 85 ARG A CA 1
ATOM 673 C C . ARG A 1 85 ? -6.181 -0.793 -6.923 1.00 90.50 85 ARG A C 1
ATOM 675 O O . ARG A 1 85 ? -6.776 -0.402 -7.926 1.00 90.50 85 ARG A O 1
ATOM 682 N N . LEU A 1 86 ? -5.694 0.052 -6.011 1.00 89.56 86 LEU A N 1
ATOM 683 C CA . LEU A 1 86 ? -5.755 1.510 -6.164 1.00 89.56 86 LEU A CA 1
ATOM 684 C C . LEU A 1 86 ? -5.004 1.968 -7.418 1.00 89.56 86 LEU A C 1
ATOM 686 O O . LEU A 1 86 ? -5.541 2.754 -8.201 1.00 89.56 86 LEU A O 1
ATOM 690 N N . PHE A 1 87 ? -3.803 1.432 -7.645 1.00 95.00 87 PHE A N 1
ATOM 691 C CA . PHE A 1 87 ? -3.041 1.679 -8.866 1.00 95.00 87 PHE A CA 1
ATOM 692 C C . PHE A 1 87 ? -3.800 1.221 -10.123 1.00 95.00 87 PHE A C 1
ATOM 694 O O . PHE A 1 87 ? -3.976 2.011 -11.051 1.00 95.00 87 PHE A O 1
ATOM 701 N N . LEU A 1 88 ? -4.313 -0.014 -10.146 1.00 91.19 88 LEU A N 1
ATOM 702 C CA . LEU A 1 88 ? -5.044 -0.555 -11.298 1.00 91.19 88 LEU A CA 1
ATOM 703 C C . LEU A 1 88 ? -6.313 0.257 -11.608 1.00 91.19 88 LEU A C 1
ATOM 705 O O . LEU A 1 88 ? -6.582 0.583 -12.765 1.00 91.19 88 LEU A O 1
ATOM 709 N N . SER A 1 89 ? -7.056 0.661 -10.574 1.00 89.25 89 SER A N 1
ATOM 710 C CA . SER A 1 89 ? -8.238 1.522 -10.701 1.00 89.25 89 SER A CA 1
ATOM 711 C C . SER A 1 89 ? -7.889 2.893 -11.293 1.00 89.25 89 SER A C 1
ATOM 713 O O . SER A 1 89 ? -8.575 3.388 -12.194 1.00 89.25 89 SER A O 1
ATOM 715 N N . ALA A 1 90 ? -6.772 3.486 -10.862 1.00 89.06 90 ALA A N 1
ATOM 716 C CA . ALA A 1 90 ? -6.268 4.734 -11.425 1.00 89.06 90 ALA A CA 1
ATOM 717 C C . ALA A 1 90 ? -5.885 4.592 -12.908 1.00 89.06 90 ALA A C 1
ATOM 719 O O . ALA A 1 90 ? -6.241 5.455 -13.715 1.00 89.06 90 ALA A O 1
ATOM 720 N N . CYS 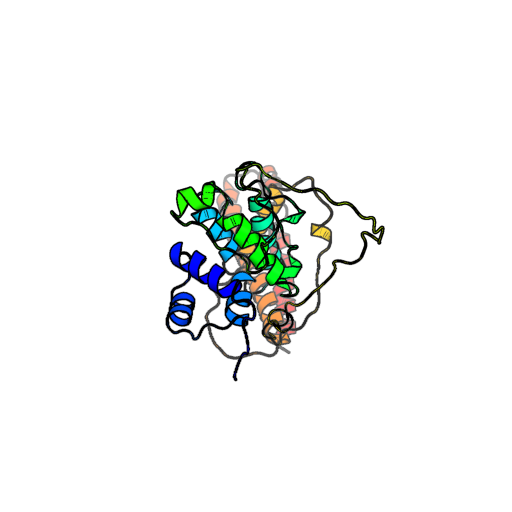A 1 91 ? -5.226 3.492 -13.286 1.00 89.62 91 CYS A N 1
ATOM 721 C CA . CYS A 1 91 ? -4.882 3.183 -14.675 1.00 89.62 91 CYS A CA 1
ATOM 722 C C . CYS A 1 91 ? -6.122 2.969 -15.563 1.00 89.62 91 CYS A C 1
ATOM 724 O O . CYS A 1 91 ? -6.168 3.462 -16.694 1.00 89.62 91 CYS A O 1
ATOM 726 N N . LYS A 1 92 ? -7.153 2.293 -15.044 1.00 90.00 92 LYS A N 1
ATOM 727 C CA . LYS A 1 92 ? -8.426 2.060 -15.746 1.00 90.00 92 LYS A CA 1
ATOM 728 C C . LYS A 1 92 ? -9.253 3.335 -15.922 1.00 90.00 92 LYS A C 1
ATOM 730 O O . LYS A 1 92 ? -10.005 3.473 -16.886 1.00 90.00 92 LYS A O 1
ATOM 735 N N . SER A 1 93 ? -9.139 4.278 -14.991 1.00 86.44 93 SER A N 1
ATOM 736 C CA . SER A 1 93 ? -9.957 5.489 -14.983 1.00 86.44 93 SER A CA 1
ATOM 737 C C . SER A 1 93 ? -9.825 6.293 -16.280 1.00 86.44 93 SER A C 1
ATOM 739 O O . SER A 1 93 ? -8.744 6.767 -16.651 1.00 86.44 93 SER A O 1
ATOM 741 N N . ALA A 1 94 ? -10.970 6.524 -16.930 1.00 77.38 94 ALA A N 1
ATOM 742 C CA . ALA A 1 94 ? -11.077 7.302 -18.164 1.00 77.38 94 ALA A CA 1
ATOM 743 C C . ALA A 1 94 ? -10.661 8.776 -17.994 1.00 77.38 94 ALA A C 1
ATOM 745 O O . ALA A 1 94 ? -10.371 9.476 -18.961 1.00 77.38 94 ALA A O 1
ATOM 746 N N . ARG A 1 95 ? -10.629 9.266 -16.748 1.00 78.94 95 ARG A N 1
ATOM 747 C CA . ARG A 1 95 ? -10.183 10.625 -16.416 1.00 78.94 95 ARG A CA 1
ATOM 748 C C . ARG A 1 95 ? -8.662 10.781 -16.512 1.00 78.94 95 ARG A C 1
ATOM 750 O O . ARG A 1 95 ? -8.188 11.901 -16.684 1.00 78.94 95 ARG A O 1
ATOM 757 N N . TYR A 1 96 ? -7.919 9.686 -16.366 1.00 83.75 96 TYR A N 1
ATOM 758 C CA . TYR A 1 96 ? -6.463 9.698 -16.279 1.00 83.75 96 TYR A CA 1
AT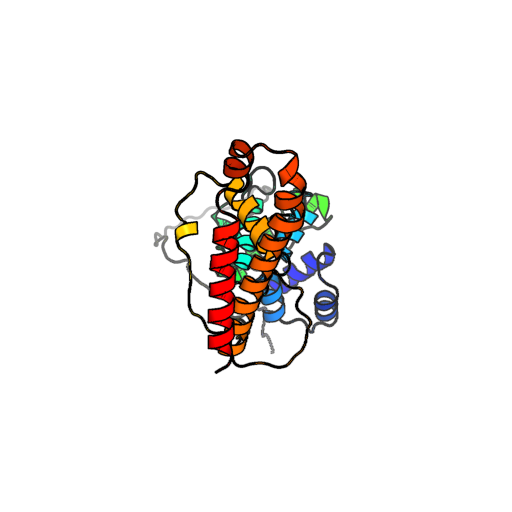OM 759 C C . TYR A 1 96 ? -5.858 8.932 -17.456 1.00 83.75 96 TYR A C 1
ATOM 761 O O . TYR A 1 96 ? -5.574 9.528 -18.492 1.00 83.75 96 TYR A O 1
ATOM 769 N N . PHE A 1 97 ? -5.690 7.615 -17.329 1.00 86.88 97 PHE A N 1
ATOM 770 C CA . PHE A 1 97 ? -4.900 6.830 -18.278 1.00 86.88 97 PHE A CA 1
ATOM 771 C C . PHE A 1 97 ? -5.744 6.032 -19.280 1.00 86.88 97 PHE A C 1
ATOM 773 O O . PHE A 1 97 ? -5.230 5.718 -20.350 1.00 86.88 97 PHE A O 1
ATOM 780 N N . SER A 1 98 ? -7.033 5.790 -19.001 1.00 88.94 98 SER A N 1
ATOM 781 C CA . SER A 1 98 ? -7.975 5.104 -19.909 1.00 88.94 98 SER A CA 1
ATOM 782 C C . SER A 1 98 ? -7.468 3.758 -20.452 1.00 88.94 98 SER A C 1
ATOM 784 O O . SER A 1 98 ? -7.671 3.449 -21.627 1.00 88.94 98 SER A O 1
ATOM 786 N N . MET A 1 99 ? -6.767 2.976 -19.630 1.00 89.75 99 MET A N 1
ATOM 787 C CA . MET A 1 99 ? -6.251 1.666 -20.038 1.00 89.75 99 MET A CA 1
ATOM 788 C C . MET A 1 99 ? -7.375 0.625 -20.082 1.00 89.75 99 MET A C 1
ATOM 790 O O . MET A 1 99 ? -8.316 0.692 -19.288 1.00 89.75 99 MET A O 1
ATOM 794 N N . SER A 1 100 ? -7.290 -0.325 -21.017 1.00 88.88 100 SER A N 1
ATOM 795 C CA . SER A 1 100 ? -8.273 -1.406 -21.127 1.00 88.88 100 SER A CA 1
ATOM 796 C C . SER A 1 100 ? -7.986 -2.526 -20.124 1.00 88.88 100 SER A C 1
ATOM 798 O O . SER A 1 100 ? -6.848 -2.699 -19.694 1.00 88.88 100 SER A O 1
ATOM 800 N N . ASP A 1 101 ? -8.998 -3.328 -19.787 1.00 85.56 101 ASP A N 1
ATOM 801 C CA . ASP A 1 101 ? -8.823 -4.464 -18.870 1.00 85.56 101 ASP A CA 1
ATOM 802 C C . ASP A 1 101 ? -7.827 -5.509 -19.405 1.00 85.56 101 ASP A C 1
ATOM 804 O O . ASP A 1 101 ? -7.159 -6.167 -18.619 1.00 85.56 101 ASP A O 1
ATOM 808 N N . SER A 1 102 ? -7.660 -5.620 -20.729 1.00 87.50 102 SER A N 1
ATOM 809 C CA . SER A 1 102 ? -6.649 -6.494 -21.345 1.00 87.50 102 SER A CA 1
ATOM 810 C C . SER A 1 102 ? -5.213 -5.976 -21.227 1.00 87.50 102 SER A C 1
ATOM 812 O O . SER A 1 102 ? -4.274 -6.742 -21.430 1.00 87.50 102 SER A O 1
ATOM 814 N N . ASP A 1 103 ? -5.034 -4.687 -20.925 1.00 88.38 103 ASP A N 1
ATOM 815 C CA . ASP A 1 103 ? -3.719 -4.059 -20.755 1.00 88.38 103 ASP A CA 1
ATOM 816 C C . ASP A 1 103 ? -3.246 -4.075 -19.292 1.00 88.38 103 ASP A C 1
ATOM 818 O O . ASP A 1 103 ? -2.095 -3.727 -19.006 1.00 88.38 103 ASP A O 1
ATOM 822 N N . LEU A 1 104 ? -4.139 -4.427 -18.364 1.00 89.88 104 LEU A N 1
ATOM 823 C CA . LEU A 1 104 ? -3.903 -4.458 -16.925 1.00 89.88 104 LEU A CA 1
ATOM 824 C C . LEU A 1 104 ? -3.581 -5.881 -16.460 1.00 89.88 104 LEU A C 1
ATOM 826 O O . LEU A 1 104 ? -4.075 -6.863 -17.010 1.00 89.88 104 LEU A O 1
ATOM 830 N N . PHE A 1 105 ? -2.754 -5.978 -15.425 1.00 93.25 105 PHE A N 1
ATOM 831 C CA . PHE A 1 105 ? -2.500 -7.226 -14.713 1.00 93.25 105 PHE A CA 1
ATOM 832 C C . PHE A 1 105 ? -3.495 -7.402 -13.554 1.00 93.25 105 PHE A C 1
ATOM 834 O O . PHE A 1 105 ? -4.078 -6.427 -13.079 1.00 93.25 105 PHE A O 1
ATOM 841 N N . ASP A 1 106 ? -3.662 -8.640 -13.088 1.00 89.44 106 ASP A N 1
ATOM 842 C CA . ASP A 1 106 ? -4.421 -8.976 -11.874 1.00 89.44 106 ASP A CA 1
ATOM 843 C C . ASP A 1 106 ? -3.563 -8.743 -10.622 1.00 89.44 106 ASP A C 1
ATOM 845 O O . ASP A 1 106 ? -2.364 -9.025 -10.647 1.00 89.44 106 ASP A O 1
ATOM 849 N N . GLU A 1 107 ? -4.139 -8.265 -9.516 1.00 88.38 107 GLU A N 1
ATOM 850 C CA . GLU A 1 107 ? -3.393 -7.975 -8.286 1.00 88.38 107 GLU A CA 1
ATOM 851 C C . GLU A 1 107 ? -2.449 -9.102 -7.818 1.00 88.38 107 GLU A C 1
ATOM 853 O O . GLU A 1 107 ? -1.342 -8.820 -7.343 1.00 88.38 107 GLU A O 1
ATOM 858 N N . HIS A 1 108 ? -2.832 -10.366 -8.022 1.00 86.50 108 HIS A N 1
ATOM 859 C CA . HIS A 1 108 ? -2.042 -11.538 -7.649 1.00 86.50 108 HIS A CA 1
ATOM 860 C C . HIS A 1 108 ? -0.830 -11.764 -8.559 1.00 86.50 108 HIS A C 1
ATOM 862 O O . HIS A 1 108 ? 0.197 -12.265 -8.102 1.00 86.50 108 HIS A O 1
ATOM 868 N N . MET A 1 109 ? -0.875 -11.322 -9.821 1.00 84.44 109 MET A N 1
ATOM 869 C CA . MET A 1 109 ? 0.266 -11.433 -10.744 1.00 84.44 109 MET A CA 1
ATOM 870 C C . MET A 1 109 ? 1.498 -10.686 -10.227 1.00 84.44 109 MET A C 1
ATOM 872 O O . MET A 1 109 ? 2.625 -11.144 -10.427 1.00 84.44 109 MET A O 1
ATOM 876 N N . LEU A 1 110 ? 1.282 -9.558 -9.542 1.00 89.12 110 LEU A N 1
ATOM 877 C CA . LEU A 1 110 ? 2.339 -8.784 -8.898 1.00 89.12 110 LEU A CA 1
ATOM 878 C C . LEU A 1 110 ? 2.587 -9.233 -7.456 1.00 89.12 110 LEU A C 1
ATOM 880 O O . LEU A 1 110 ? 3.741 -9.387 -7.064 1.00 89.12 110 LEU A O 1
ATOM 884 N N . TYR A 1 111 ? 1.537 -9.427 -6.655 1.00 86.19 111 TYR A N 1
ATOM 885 C CA . TYR A 1 111 ? 1.716 -9.751 -5.239 1.00 86.19 111 TYR A CA 1
ATOM 886 C C . TYR A 1 111 ? 2.366 -11.124 -5.026 1.00 86.19 111 TYR A C 1
ATOM 888 O O . TYR A 1 111 ? 3.283 -11.247 -4.212 1.00 86.19 111 TYR A O 1
ATOM 896 N N . ASP A 1 112 ? 1.950 -12.135 -5.784 1.00 83.31 112 ASP A N 1
ATOM 897 C CA . ASP A 1 112 ? 2.491 -13.496 -5.697 1.00 83.31 112 ASP A CA 1
ATOM 898 C C . ASP A 1 112 ? 3.680 -13.707 -6.654 1.00 83.31 112 ASP A C 1
ATOM 900 O O . ASP A 1 112 ? 4.282 -14.777 -6.677 1.00 83.31 112 ASP A O 1
ATOM 904 N N . LEU A 1 113 ? 4.051 -12.665 -7.415 1.00 82.50 113 LEU A N 1
ATOM 905 C CA . LEU A 1 113 ? 5.142 -12.650 -8.402 1.00 82.50 113 LEU A CA 1
ATOM 906 C C . LEU A 1 113 ? 5.002 -13.731 -9.488 1.00 82.50 113 LEU A C 1
ATOM 908 O O . LEU A 1 113 ? 5.992 -14.179 -10.061 1.00 82.50 113 LEU A O 1
ATOM 912 N N . VAL A 1 114 ? 3.761 -14.119 -9.793 1.00 78.25 114 VAL A N 1
ATOM 913 C CA . VAL A 1 114 ? 3.436 -15.189 -10.748 1.00 78.25 114 VAL A CA 1
ATOM 914 C C . VAL A 1 114 ? 3.667 -14.754 -12.198 1.00 78.25 114 VAL A C 1
ATOM 916 O O . VAL A 1 114 ? 4.065 -15.573 -13.022 1.00 78.25 114 VAL A O 1
ATOM 919 N N . ASP A 1 115 ? 3.434 -13.476 -12.524 1.00 82.25 115 ASP A N 1
ATOM 920 C CA . ASP A 1 115 ? 3.592 -12.961 -13.892 1.00 82.25 115 ASP A CA 1
ATOM 921 C C . ASP A 1 115 ? 4.070 -11.500 -13.904 1.00 82.25 115 ASP A C 1
ATOM 923 O O . ASP A 1 115 ? 3.344 -10.550 -14.219 1.00 82.25 115 ASP A O 1
ATOM 927 N N . LEU A 1 116 ? 5.347 -11.309 -13.562 1.00 87.62 116 LEU A N 1
ATOM 928 C CA . LEU A 1 116 ? 5.980 -9.989 -13.600 1.00 87.62 116 LEU A CA 1
ATOM 929 C C . LEU A 1 116 ? 6.111 -9.438 -15.032 1.00 87.62 116 LEU A C 1
ATOM 931 O O . LEU A 1 116 ? 6.139 -8.220 -15.222 1.00 87.62 116 LEU A O 1
ATOM 935 N N . ALA A 1 117 ? 6.163 -10.303 -16.048 1.00 85.81 117 ALA A N 1
ATOM 936 C CA . ALA A 1 117 ? 6.189 -9.871 -17.442 1.00 85.81 117 ALA A CA 1
ATOM 937 C C . ALA A 1 117 ? 4.905 -9.107 -17.801 1.00 85.81 117 ALA A C 1
ATOM 939 O O . ALA A 1 117 ? 4.960 -8.075 -18.478 1.00 85.81 117 ALA A O 1
ATOM 940 N N . CYS A 1 118 ? 3.755 -9.553 -17.285 1.00 88.12 118 CYS A N 1
ATOM 941 C CA . CYS A 1 118 ? 2.495 -8.836 -17.421 1.00 88.12 118 CYS A CA 1
ATOM 942 C C . CYS A 1 118 ? 2.516 -7.457 -16.758 1.00 88.12 118 CYS A C 1
ATOM 944 O O . CYS A 1 118 ? 2.156 -6.464 -17.393 1.00 88.12 118 CYS A O 1
ATOM 946 N N . VAL A 1 119 ? 3.061 -7.366 -15.545 1.00 91.56 119 VAL A N 1
ATOM 947 C CA . VAL A 1 119 ? 3.229 -6.090 -14.832 1.00 91.56 119 VAL A CA 1
ATOM 948 C C . VAL A 1 119 ? 4.094 -5.112 -15.633 1.00 91.56 119 VAL A C 1
ATOM 950 O O . VAL A 1 119 ? 3.733 -3.946 -15.806 1.00 91.56 119 VAL A O 1
ATOM 953 N N . ILE A 1 120 ? 5.223 -5.579 -16.174 1.00 91.12 120 ILE A N 1
ATOM 954 C CA . ILE A 1 120 ? 6.127 -4.750 -16.983 1.00 91.12 120 ILE A CA 1
ATOM 955 C C . ILE A 1 120 ? 5.436 -4.287 -18.272 1.00 91.12 120 ILE A C 1
ATOM 957 O O . ILE A 1 120 ? 5.623 -3.142 -18.688 1.00 91.12 120 ILE A O 1
ATOM 961 N N . ARG A 1 121 ? 4.583 -5.123 -18.876 1.00 90.44 121 ARG A N 1
ATOM 962 C CA . ARG A 1 121 ? 3.755 -4.755 -20.036 1.00 90.44 121 ARG A CA 1
ATOM 963 C C . ARG A 1 121 ? 2.787 -3.631 -19.733 1.00 90.44 121 ARG A C 1
ATOM 965 O O . ARG A 1 121 ? 2.767 -2.643 -20.468 1.00 90.44 121 ARG A O 1
ATOM 972 N N . THR A 1 122 ? 2.063 -3.732 -18.628 1.00 93.38 122 THR A N 1
ATOM 973 C CA . THR A 1 122 ? 1.186 -2.659 -18.157 1.00 93.38 122 THR A CA 1
ATOM 974 C C . THR A 1 122 ? 1.973 -1.365 -17.936 1.00 93.38 122 THR A C 1
ATOM 976 O O . THR A 1 122 ? 1.554 -0.304 -18.400 1.00 93.38 122 THR A O 1
ATOM 979 N N . LEU A 1 123 ? 3.158 -1.438 -17.317 1.00 93.81 123 LEU A N 1
ATOM 980 C CA . LEU A 1 123 ? 4.027 -0.271 -17.127 1.00 93.81 123 LEU A CA 1
ATOM 981 C C . LEU A 1 123 ? 4.562 0.302 -18.448 1.00 93.81 123 LEU A C 1
ATOM 983 O O . LEU A 1 123 ? 4.666 1.520 -18.573 1.00 93.81 123 LEU A O 1
ATOM 987 N N . SER A 1 124 ? 4.846 -0.528 -19.455 1.00 92.75 124 SER A N 1
ATOM 988 C CA . SER A 1 124 ? 5.246 -0.060 -20.790 1.00 92.75 124 SER A CA 1
ATOM 989 C C . SER A 1 124 ? 4.118 0.731 -21.453 1.00 92.75 124 SER A C 1
ATOM 991 O O . SER A 1 124 ? 4.356 1.832 -21.956 1.00 92.75 124 SER A O 1
ATOM 993 N N . ILE A 1 125 ? 2.878 0.240 -21.385 1.00 91.00 125 ILE A N 1
ATOM 994 C CA . ILE A 1 125 ? 1.701 0.946 -21.915 1.00 91.00 125 ILE A CA 1
ATOM 995 C C . ILE A 1 125 ? 1.482 2.266 -21.161 1.00 91.00 125 ILE A C 1
ATOM 997 O O . ILE A 1 125 ? 1.313 3.315 -21.788 1.00 91.00 125 ILE A O 1
ATOM 1001 N N . LEU A 1 126 ? 1.579 2.246 -19.827 1.00 91.75 126 LEU A N 1
ATOM 1002 C CA . LEU A 1 126 ? 1.496 3.444 -18.988 1.00 91.75 126 LEU A CA 1
ATOM 1003 C C . LEU A 1 126 ? 2.585 4.470 -19.341 1.00 91.75 126 LEU A C 1
ATOM 1005 O O . LEU A 1 126 ? 2.310 5.671 -19.414 1.00 91.75 126 LEU A O 1
ATOM 1009 N N . SER A 1 127 ? 3.811 4.008 -19.603 1.00 91.06 127 SER A N 1
ATOM 1010 C CA . SER A 1 127 ? 4.954 4.858 -19.955 1.00 91.06 127 SER A CA 1
ATOM 1011 C C . SER A 1 127 ? 4.748 5.622 -21.267 1.00 91.06 127 SER A C 1
ATOM 1013 O O . SER A 1 127 ? 5.218 6.750 -21.410 1.00 91.06 127 SER A O 1
ATOM 1015 N N . LYS A 1 128 ? 3.991 5.030 -22.199 1.00 88.81 128 LYS A N 1
ATOM 1016 C CA . LYS A 1 128 ? 3.654 5.590 -23.516 1.00 88.81 128 LYS A CA 1
ATOM 1017 C C . LYS A 1 128 ? 2.375 6.424 -23.508 1.00 88.81 128 LYS A C 1
ATOM 1019 O O . LYS A 1 128 ? 1.997 6.985 -24.538 1.00 88.81 128 LYS A O 1
ATOM 1024 N N . ASN A 1 129 ? 1.689 6.517 -22.370 1.00 88.06 129 ASN A N 1
ATOM 1025 C CA . ASN A 1 129 ? 0.507 7.353 -22.258 1.00 88.06 129 ASN A CA 1
ATOM 1026 C C . ASN A 1 129 ? 0.878 8.832 -22.464 1.00 88.06 129 ASN A C 1
ATOM 1028 O O . ASN A 1 129 ? 1.906 9.312 -21.982 1.00 88.06 129 ASN A O 1
ATOM 1032 N N . GLN A 1 130 ? 0.016 9.583 -23.154 1.00 83.69 130 GLN A N 1
ATOM 1033 C CA . GLN A 1 130 ? 0.261 10.994 -23.455 1.00 83.69 130 GLN A CA 1
ATOM 1034 C C . GLN A 1 130 ? 0.478 11.848 -22.200 1.00 83.69 130 GLN A C 1
ATOM 1036 O O . GLN A 1 130 ? 1.246 12.808 -22.252 1.00 83.69 130 GLN A O 1
ATOM 1041 N N . LEU A 1 131 ? -0.191 11.531 -21.087 1.00 83.94 131 LEU A N 1
ATOM 1042 C CA . LEU A 1 131 ? -0.008 12.255 -19.826 1.00 83.94 131 LEU A CA 1
ATOM 1043 C C . LEU A 1 131 ? 1.390 12.025 -19.251 1.00 83.94 131 LEU A C 1
ATOM 1045 O O . LEU A 1 131 ? 2.043 12.979 -18.834 1.00 83.94 131 LEU A O 1
ATOM 1049 N N . THR A 1 132 ? 1.870 10.786 -19.318 1.00 83.62 132 THR A N 1
ATOM 1050 C CA . THR A 1 132 ? 3.205 10.385 -18.874 1.00 83.62 132 THR A CA 1
ATOM 1051 C C . THR A 1 132 ? 4.299 11.045 -19.700 1.00 83.62 132 THR A C 1
ATOM 1053 O O . THR A 1 132 ? 5.225 11.625 -19.142 1.00 83.62 132 THR A O 1
ATOM 1056 N N . ILE A 1 133 ? 4.169 11.045 -21.028 1.00 84.00 133 ILE A N 1
ATOM 1057 C CA . ILE A 1 133 ? 5.147 11.686 -21.921 1.00 84.00 133 ILE A CA 1
ATOM 1058 C C . ILE A 1 133 ? 5.246 13.191 -21.625 1.00 84.00 133 ILE A C 1
ATOM 1060 O O . ILE A 1 133 ? 6.346 13.743 -21.562 1.00 84.00 133 ILE A O 1
ATOM 1064 N N . LYS A 1 134 ? 4.103 13.853 -21.392 1.00 80.69 134 LYS A N 1
ATOM 1065 C CA . LYS A 1 134 ? 4.039 15.293 -21.096 1.00 80.69 134 LYS A CA 1
ATOM 1066 C C . LYS A 1 134 ? 4.635 15.658 -19.738 1.00 80.69 134 LYS A C 1
ATOM 1068 O O . LYS A 1 134 ? 5.301 16.684 -19.646 1.00 80.69 134 LYS A O 1
ATOM 1073 N N . SER A 1 135 ? 4.380 14.868 -18.697 1.00 75.06 135 SER A N 1
ATOM 1074 C CA . SER A 1 135 ? 4.860 15.171 -17.342 1.00 75.06 135 SER A CA 1
ATOM 1075 C C . SER A 1 135 ? 6.335 14.822 -17.152 1.00 75.06 135 SER A C 1
ATOM 1077 O O . SER A 1 135 ? 7.056 15.533 -16.457 1.00 75.06 135 SER A O 1
ATOM 1079 N N . ALA A 1 136 ? 6.795 13.750 -17.794 1.00 69.19 136 ALA A N 1
ATOM 1080 C CA . ALA A 1 136 ? 8.128 13.206 -17.597 1.00 69.19 136 ALA A CA 1
ATOM 1081 C C . ALA A 1 136 ? 9.176 13.696 -18.601 1.00 69.19 136 ALA A C 1
ATOM 1083 O O . ALA A 1 136 ? 10.368 13.529 -18.353 1.00 69.19 136 ALA A O 1
ATOM 1084 N N . ASN A 1 137 ? 8.755 14.223 -19.757 1.00 71.81 137 ASN A N 1
ATOM 1085 C CA . ASN A 1 137 ? 9.631 14.438 -20.913 1.00 71.81 137 ASN A CA 1
ATOM 1086 C C . ASN A 1 137 ? 10.422 13.161 -21.287 1.00 71.81 137 ASN A C 1
ATOM 1088 O O . ASN A 1 137 ? 11.621 13.203 -21.564 1.00 71.81 137 ASN A O 1
ATOM 1092 N N . THR A 1 138 ? 9.750 12.005 -21.245 1.00 73.88 138 THR A N 1
ATOM 1093 C CA . THR A 1 138 ? 10.320 10.697 -21.613 1.00 73.88 138 THR A CA 1
ATOM 1094 C C . THR A 1 138 ? 9.489 10.053 -22.718 1.00 73.88 138 THR A C 1
ATOM 1096 O O . THR A 1 138 ? 8.281 10.260 -22.782 1.00 73.88 138 THR A O 1
ATOM 1099 N N . ASN A 1 139 ? 10.123 9.246 -23.574 1.00 73.75 139 ASN A N 1
ATOM 1100 C CA . ASN A 1 139 ? 9.454 8.538 -24.676 1.00 73.75 139 ASN A CA 1
ATOM 1101 C C . ASN A 1 139 ? 8.826 7.193 -24.246 1.00 73.75 139 ASN A C 1
ATOM 1103 O O . ASN A 1 139 ? 8.475 6.381 -25.098 1.00 73.75 139 ASN A O 1
ATOM 1107 N N . GLY A 1 140 ? 8.701 6.945 -22.938 1.00 84.75 140 GLY A N 1
ATOM 1108 C CA . GLY A 1 140 ? 8.363 5.629 -22.396 1.00 84.75 140 GLY A CA 1
ATOM 1109 C C . GLY A 1 140 ? 9.461 4.587 -22.640 1.00 84.75 140 GLY A C 1
ATOM 1110 O O . GLY A 1 140 ? 10.609 4.943 -22.917 1.00 84.75 140 GLY A O 1
ATOM 1111 N N . PHE A 1 141 ? 9.113 3.306 -22.517 1.00 89.56 141 PHE A N 1
ATOM 1112 C CA . PHE A 1 141 ? 10.005 2.187 -22.830 1.00 89.56 141 PHE A CA 1
ATOM 1113 C C . PHE A 1 141 ? 9.290 1.088 -23.625 1.00 89.56 141 PHE A C 1
ATOM 1115 O O . PHE A 1 141 ? 8.083 0.874 -23.474 1.00 89.56 141 PHE A O 1
ATOM 1122 N N . ASP A 1 142 ? 10.040 0.394 -24.479 1.00 85.56 142 ASP A N 1
ATOM 1123 C CA . ASP A 1 142 ? 9.552 -0.697 -25.323 1.00 85.56 142 ASP A CA 1
ATOM 1124 C C . ASP A 1 142 ? 9.876 -2.067 -24.723 1.00 85.56 142 ASP A C 1
ATOM 1126 O O . ASP A 1 142 ? 10.881 -2.238 -24.038 1.00 85.56 142 ASP A O 1
ATOM 1130 N N . ILE A 1 143 ? 9.018 -3.044 -25.020 1.00 84.12 143 ILE A N 1
ATOM 1131 C CA . ILE A 1 143 ? 9.209 -4.453 -24.669 1.00 84.12 143 ILE A CA 1
ATOM 1132 C C . ILE A 1 143 ? 9.594 -5.198 -25.938 1.00 84.12 143 ILE A C 1
ATOM 1134 O O . ILE A 1 143 ? 8.975 -5.008 -26.991 1.00 84.12 143 ILE A O 1
ATOM 1138 N N . THR A 1 144 ? 10.598 -6.059 -25.824 1.00 68.62 144 THR A N 1
ATOM 1139 C CA . THR A 1 144 ? 11.261 -6.763 -26.932 1.00 68.62 144 THR A CA 1
ATOM 1140 C C . THR A 1 144 ? 10.332 -7.598 -27.829 1.00 68.62 144 THR A C 1
ATOM 1142 O O . THR A 1 144 ? 10.669 -7.829 -28.989 1.00 68.62 144 THR A O 1
ATOM 1145 N N . ASN A 1 145 ? 9.113 -7.926 -27.382 1.00 55.69 145 ASN A N 1
ATOM 1146 C CA . ASN A 1 145 ? 8.090 -8.631 -28.170 1.00 55.69 145 ASN A CA 1
ATOM 1147 C C . ASN A 1 145 ? 6.921 -7.761 -28.682 1.00 55.69 145 ASN A C 1
ATOM 1149 O O . ASN A 1 145 ? 5.890 -8.287 -29.094 1.00 55.69 145 ASN A O 1
ATOM 1153 N N . SER A 1 146 ? 7.068 -6.435 -28.757 1.00 44.62 146 SER A N 1
ATOM 1154 C CA . SER A 1 146 ? 6.093 -5.566 -29.448 1.00 44.62 146 SER A CA 1
ATOM 1155 C C . SER A 1 146 ? 6.372 -5.438 -30.953 1.00 44.62 146 SER A C 1
ATOM 1157 O O . SER A 1 146 ? 6.394 -4.341 -31.503 1.00 44.62 146 SER A O 1
ATOM 1159 N N . SER A 1 147 ? 6.562 -6.556 -31.657 1.00 40.28 147 SER A N 1
ATOM 1160 C CA . SER A 1 147 ? 6.381 -6.589 -33.115 1.00 40.28 147 SER A CA 1
ATOM 1161 C C . SER A 1 147 ? 4.978 -7.095 -33.438 1.00 40.28 147 SER A C 1
ATOM 1163 O O . SER A 1 147 ? 4.764 -8.209 -33.900 1.00 40.28 147 SER A O 1
ATOM 1165 N N . SER A 1 148 ? 3.990 -6.238 -33.187 1.00 38.75 148 SER A N 1
ATOM 1166 C CA . SER A 1 148 ? 2.661 -6.337 -33.789 1.00 38.75 148 SER A CA 1
ATOM 1167 C C . SER A 1 148 ? 2.059 -4.940 -33.956 1.00 38.75 148 SER A C 1
ATOM 1169 O O . SER A 1 148 ? 1.359 -4.427 -33.096 1.00 38.75 148 SER A O 1
ATOM 1171 N N . GLY A 1 149 ? 2.348 -4.334 -35.112 1.00 36.53 149 GLY A N 1
ATOM 1172 C CA . GLY A 1 149 ? 1.325 -3.623 -35.880 1.00 36.53 149 GLY A CA 1
ATOM 1173 C C . GLY A 1 149 ? 1.009 -2.162 -35.552 1.00 36.53 149 GLY A C 1
ATOM 1174 O O . GLY A 1 149 ? -0.166 -1.819 -35.482 1.00 36.53 149 GLY A O 1
ATOM 1175 N N . THR A 1 150 ? 1.988 -1.256 -35.521 1.00 31.61 150 THR A N 1
ATOM 1176 C CA . THR A 1 150 ? 1.728 0.113 -36.006 1.00 31.61 150 THR A CA 1
ATOM 1177 C C . THR A 1 150 ? 2.042 0.162 -37.498 1.00 31.61 150 THR A C 1
ATOM 1179 O O . THR A 1 150 ? 3.158 0.438 -37.928 1.00 31.61 150 THR A O 1
ATOM 1182 N N . LEU A 1 151 ? 1.031 -0.155 -38.314 1.00 31.27 151 LEU A N 1
ATOM 1183 C CA . LEU A 1 151 ? 1.042 0.132 -39.746 1.00 31.27 151 LEU A CA 1
ATOM 1184 C C . LEU A 1 151 ? 1.130 1.658 -39.915 1.00 31.27 151 LEU A C 1
ATOM 1186 O O . LEU A 1 151 ? 0.120 2.367 -39.901 1.00 31.27 151 LEU A O 1
ATOM 1190 N N . SER A 1 152 ? 2.345 2.180 -40.068 1.00 31.38 152 SER A N 1
ATOM 1191 C CA . SER A 1 152 ? 2.549 3.472 -40.700 1.00 31.38 152 SER A CA 1
ATOM 1192 C C . SER A 1 152 ? 2.071 3.346 -42.146 1.00 31.38 152 SER A C 1
ATOM 1194 O O . SER A 1 152 ? 2.592 2.583 -42.958 1.00 31.38 152 SER A O 1
ATOM 1196 N N . LYS A 1 153 ? 0.998 4.068 -42.463 1.00 39.81 153 LYS A N 1
ATOM 1197 C CA . LYS A 1 153 ? 0.559 4.284 -43.838 1.00 39.81 153 LYS A CA 1
ATOM 1198 C C . LYS A 1 153 ? 1.646 5.066 -44.579 1.00 39.81 153 LYS A C 1
ATOM 1200 O O . LYS A 1 153 ? 1.710 6.280 -44.415 1.00 39.81 153 LYS A O 1
ATOM 1205 N N . SER A 1 154 ? 2.413 4.403 -45.439 1.00 32.09 154 SER A N 1
ATOM 1206 C CA . SER A 1 154 ? 2.922 5.014 -46.675 1.00 32.09 154 SER A CA 1
ATOM 1207 C C . SER A 1 154 ? 3.423 3.967 -47.677 1.00 32.09 154 SER A C 1
ATOM 1209 O O . SER A 1 154 ? 4.216 3.098 -47.336 1.00 32.09 154 SER A O 1
ATOM 1211 N N . ASP A 1 155 ? 2.959 4.145 -48.915 1.00 31.58 155 ASP A N 1
ATOM 1212 C CA . ASP A 1 155 ? 3.435 3.603 -50.195 1.00 31.58 155 ASP A CA 1
ATOM 1213 C C . ASP A 1 155 ? 3.094 2.168 -50.638 1.00 31.58 155 ASP A C 1
ATOM 1215 O O . ASP A 1 155 ? 3.817 1.194 -50.468 1.00 31.58 155 ASP A O 1
ATOM 1219 N N . SER A 1 156 ? 1.972 2.090 -51.362 1.00 35.31 156 SER A N 1
ATOM 1220 C CA . SER A 1 156 ? 1.903 1.719 -52.785 1.00 35.31 156 SER A CA 1
ATOM 1221 C C . SER A 1 156 ? 3.129 1.020 -53.403 1.00 35.31 156 SER A C 1
ATOM 1223 O O . SER A 1 156 ? 4.018 1.689 -53.924 1.00 35.31 156 SER A O 1
ATOM 1225 N N . SER A 1 157 ? 3.098 -0.316 -53.516 1.00 31.66 157 SER A N 1
ATOM 1226 C CA . SER A 1 157 ? 3.186 -1.051 -54.801 1.00 31.66 157 SER A CA 1
ATOM 1227 C C . SER A 1 157 ? 3.435 -2.558 -54.626 1.00 31.66 157 SER A C 1
ATOM 1229 O O . SER A 1 157 ? 4.453 -2.979 -54.099 1.00 31.66 157 SER A O 1
ATOM 1231 N N . SER A 1 158 ? 2.560 -3.354 -55.256 1.00 30.47 158 SER A N 1
ATOM 1232 C CA . SER A 1 158 ? 2.868 -4.644 -55.906 1.00 30.47 158 SER A CA 1
ATOM 1233 C C . SER A 1 158 ? 3.307 -5.849 -55.052 1.00 30.47 158 SER A C 1
ATOM 1235 O O . SER A 1 158 ? 4.492 -6.116 -54.913 1.00 30.47 158 SER A O 1
ATOM 1237 N N . ARG A 1 159 ? 2.369 -6.753 -54.726 1.00 29.88 159 ARG A N 1
ATOM 1238 C CA . ARG A 1 159 ? 2.024 -7.959 -55.528 1.00 29.88 159 ARG A CA 1
ATOM 1239 C C . ARG A 1 159 ? 1.171 -8.932 -54.707 1.00 29.88 159 ARG A C 1
ATOM 1241 O O . ARG A 1 159 ? 1.485 -9.274 -53.576 1.00 29.88 159 ARG A O 1
ATOM 1248 N N . ARG A 1 160 ? 0.082 -9.383 -55.328 1.00 32.03 160 ARG A N 1
ATOM 1249 C CA . ARG A 1 160 ? -0.774 -10.489 -54.884 1.00 32.03 160 ARG A CA 1
ATOM 1250 C C . ARG A 1 160 ? -0.007 -11.812 -54.941 1.00 32.03 160 ARG A C 1
ATOM 1252 O O . ARG A 1 160 ? 0.753 -11.991 -55.887 1.00 32.03 160 ARG A O 1
ATOM 1259 N N . LEU 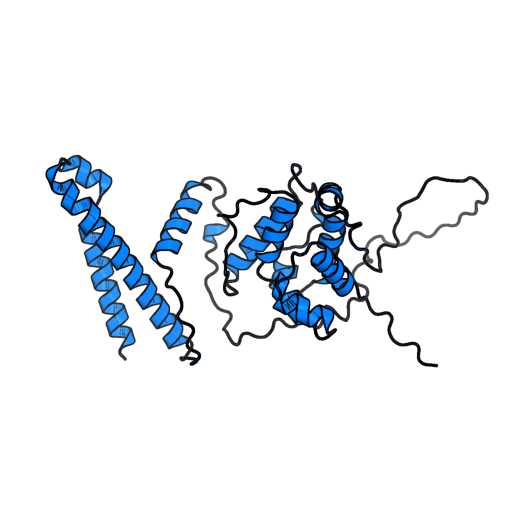A 1 161 ? -0.333 -12.744 -54.044 1.00 29.75 161 LEU A N 1
ATOM 1260 C CA . LEU A 1 161 ? -0.730 -14.127 -54.361 1.00 29.75 161 LEU A CA 1
ATOM 1261 C C . LEU A 1 161 ? -1.310 -14.800 -53.102 1.00 29.75 161 LEU A C 1
ATOM 1263 O O . LEU A 1 161 ? -0.721 -14.760 -52.029 1.00 29.75 161 LEU A O 1
ATOM 1267 N N . SER A 1 162 ? -2.512 -15.354 -53.263 1.00 30.77 162 SER A N 1
ATOM 1268 C CA . SER A 1 162 ? -3.276 -16.142 -52.291 1.00 30.77 162 SER A CA 1
ATOM 1269 C C . SER A 1 162 ? -2.679 -17.532 -52.072 1.00 30.77 162 SER A C 1
ATOM 1271 O O . SER A 1 162 ? -2.225 -18.126 -53.043 1.00 30.77 162 SER A O 1
ATOM 1273 N N . SER A 1 163 ? -2.876 -18.112 -50.882 1.00 29.47 163 SER A N 1
ATOM 1274 C CA . SER A 1 163 ? -3.406 -19.483 -50.752 1.00 29.47 163 SER A CA 1
ATOM 1275 C C . SER A 1 163 ? -3.700 -19.862 -49.294 1.00 29.47 163 SER A C 1
ATOM 1277 O O . SER A 1 163 ? -2.798 -19.935 -48.470 1.00 29.47 163 SER A O 1
ATOM 1279 N N . ASN A 1 164 ? -4.987 -20.099 -49.041 1.00 30.70 164 ASN A N 1
ATOM 1280 C CA . ASN A 1 164 ? -5.650 -20.968 -48.064 1.00 30.70 164 ASN A CA 1
ATOM 1281 C C . ASN A 1 164 ? -4.810 -21.711 -47.006 1.00 30.70 164 ASN A C 1
ATOM 1283 O O . ASN A 1 164 ? -3.960 -22.533 -47.335 1.00 30.70 164 ASN A O 1
ATOM 1287 N N . GLY A 1 165 ? -5.236 -21.569 -45.749 1.00 26.38 165 GLY A N 1
ATOM 1288 C CA . GLY A 1 165 ? -4.920 -22.473 -44.644 1.00 26.38 165 GLY A CA 1
ATOM 1289 C C . GLY A 1 165 ? -5.786 -22.145 -43.428 1.00 26.38 165 GLY A C 1
ATOM 1290 O O . GLY A 1 165 ? -5.440 -21.277 -42.639 1.00 26.38 165 GLY A O 1
ATOM 1291 N N . SER A 1 166 ? -6.944 -22.797 -43.324 1.00 34.84 166 SER A N 1
ATOM 1292 C CA . SER A 1 166 ? -7.734 -22.885 -42.090 1.00 34.84 166 SER A CA 1
ATOM 1293 C C . SER A 1 166 ? -6.907 -23.630 -41.044 1.00 34.84 166 SER A C 1
ATOM 1295 O O . SER A 1 166 ? -6.438 -24.714 -41.368 1.00 34.84 166 SER A O 1
ATOM 1297 N N . LEU A 1 167 ? -6.733 -23.057 -39.846 1.00 29.48 167 LEU A N 1
ATOM 1298 C CA . LEU A 1 167 ? -6.372 -23.759 -38.605 1.00 29.48 167 LEU A CA 1
ATOM 1299 C C . LEU A 1 167 ? -6.666 -22.859 -37.385 1.00 29.48 167 LEU A C 1
ATOM 1301 O O . LEU A 1 167 ? -6.100 -21.780 -37.241 1.00 29.48 167 LEU A O 1
ATOM 1305 N N . ASP A 1 168 ? -7.622 -23.319 -36.578 1.00 27.45 168 ASP A N 1
ATOM 1306 C CA . ASP A 1 168 ? -7.799 -23.181 -35.125 1.00 27.45 168 ASP A CA 1
ATOM 1307 C C . ASP A 1 168 ? -7.244 -21.944 -34.390 1.00 27.45 168 ASP A C 1
ATOM 1309 O O . ASP A 1 168 ? -6.078 -21.860 -34.011 1.00 27.45 168 ASP A O 1
ATOM 1313 N N . THR A 1 169 ? -8.146 -21.032 -34.022 1.00 30.94 169 THR A N 1
ATOM 1314 C CA . THR A 1 169 ? -7.881 -19.856 -33.174 1.00 30.94 169 THR A CA 1
ATOM 1315 C C . THR A 1 169 ? -7.848 -20.169 -31.670 1.00 30.94 169 THR A C 1
ATOM 1317 O O . THR A 1 169 ? -8.430 -19.424 -30.892 1.00 30.94 169 THR A O 1
ATOM 1320 N N . ASN A 1 170 ? -7.201 -21.253 -31.228 1.00 36.09 170 ASN A N 1
ATOM 1321 C CA . ASN A 1 170 ? -7.193 -21.623 -29.799 1.00 36.09 170 ASN A CA 1
ATOM 1322 C C . ASN A 1 170 ? -5.846 -22.112 -29.237 1.00 36.09 170 ASN A C 1
ATOM 1324 O O . ASN A 1 170 ? -5.831 -22.833 -28.244 1.00 36.09 170 ASN A O 1
ATOM 1328 N N . GLN A 1 171 ? -4.709 -21.710 -29.814 1.00 35.47 171 GLN A N 1
ATOM 1329 C CA . GLN A 1 171 ? -3.387 -21.953 -29.212 1.00 35.47 171 GLN A CA 1
ATOM 1330 C C . GLN A 1 171 ? -2.395 -20.824 -29.529 1.00 35.47 171 GLN A C 1
ATOM 1332 O O . GLN A 1 171 ? -1.564 -20.948 -30.419 1.00 35.47 171 GLN A O 1
ATOM 1337 N N . LEU A 1 172 ? -2.460 -19.723 -28.780 1.00 31.89 172 LEU A N 1
ATOM 1338 C CA . LEU A 1 172 ? -1.307 -18.839 -28.550 1.00 31.89 172 LEU A CA 1
ATOM 1339 C C . LEU A 1 172 ? -1.248 -18.501 -27.056 1.00 31.89 172 LEU A C 1
ATOM 1341 O O . LEU A 1 172 ? -1.266 -17.347 -26.642 1.00 31.89 172 LEU A O 1
ATOM 1345 N N . ALA A 1 173 ? -1.250 -19.557 -26.246 1.00 38.66 173 ALA A N 1
ATOM 1346 C CA . ALA A 1 173 ? -0.852 -19.501 -24.854 1.00 38.66 173 ALA A CA 1
ATOM 1347 C C . ALA A 1 173 ? 0.650 -19.812 -24.781 1.00 38.66 173 ALA A C 1
ATOM 1349 O O . ALA A 1 173 ? 1.111 -20.758 -25.415 1.00 38.66 173 ALA A O 1
ATOM 1350 N N . HIS A 1 174 ? 1.361 -19.018 -23.983 1.00 46.06 174 HIS A N 1
ATOM 1351 C CA . HIS A 1 174 ? 2.678 -19.306 -23.413 1.00 46.06 174 HIS A CA 1
ATOM 1352 C C . HIS A 1 174 ? 3.800 -19.669 -24.390 1.00 46.06 174 HIS A C 1
ATOM 1354 O O . HIS A 1 174 ? 4.043 -20.839 -24.675 1.00 46.06 174 HIS A O 1
ATOM 1360 N N . THR A 1 175 ? 4.607 -18.679 -24.770 1.00 34.78 175 THR A N 1
ATOM 1361 C CA . THR A 1 175 ? 5.989 -18.968 -25.170 1.00 34.78 175 THR A CA 1
ATOM 1362 C C . THR A 1 175 ? 6.971 -17.985 -24.532 1.00 34.78 175 THR A C 1
ATOM 1364 O O . THR A 1 175 ? 7.138 -16.871 -25.021 1.00 34.78 175 THR A O 1
ATOM 1367 N N . ASN A 1 176 ? 7.650 -18.499 -23.499 1.00 39.16 176 ASN A N 1
ATOM 1368 C CA . ASN A 1 176 ? 9.031 -18.218 -23.078 1.00 39.16 176 ASN A CA 1
ATOM 1369 C C . ASN A 1 176 ? 9.332 -16.894 -22.357 1.00 39.16 176 ASN A C 1
ATOM 1371 O O . ASN A 1 176 ? 9.882 -15.970 -22.948 1.00 39.16 176 ASN A O 1
ATOM 1375 N N . ASP A 1 177 ? 9.109 -16.894 -21.039 1.00 47.47 177 ASP A N 1
ATOM 1376 C CA . ASP A 1 177 ? 9.589 -15.880 -20.086 1.00 47.47 177 ASP A CA 1
ATOM 1377 C C . ASP A 1 177 ? 10.391 -16.543 -18.938 1.00 47.47 177 ASP A C 1
ATOM 1379 O O . ASP A 1 177 ? 10.144 -16.338 -17.750 1.00 47.47 177 ASP A O 1
ATOM 1383 N N . ASP A 1 178 ? 11.378 -17.377 -19.294 1.00 53.94 178 ASP A N 1
ATOM 1384 C CA . ASP A 1 178 ? 12.165 -18.223 -18.368 1.00 53.94 178 ASP A CA 1
ATOM 1385 C C . ASP A 1 178 ? 12.853 -17.454 -17.218 1.00 53.94 178 ASP A C 1
ATOM 1387 O O . ASP A 1 178 ? 13.154 -18.030 -16.170 1.00 53.94 178 ASP A O 1
ATOM 1391 N N . ILE A 1 179 ? 13.105 -16.149 -17.386 1.00 53.16 179 ILE A N 1
ATOM 1392 C CA . ILE A 1 179 ? 13.722 -15.305 -16.347 1.00 53.16 179 ILE A CA 1
ATOM 1393 C C . ILE A 1 179 ? 12.722 -14.877 -15.264 1.00 53.16 179 ILE A C 1
ATOM 1395 O O . ILE A 1 179 ? 13.130 -14.600 -14.138 1.00 53.16 179 ILE A O 1
ATOM 1399 N N . TYR A 1 180 ? 11.427 -14.832 -15.592 1.00 56.34 180 TYR A N 1
ATOM 1400 C CA . TYR A 1 180 ? 10.359 -14.412 -14.684 1.00 56.34 180 TYR A CA 1
ATOM 1401 C C . TYR A 1 180 ? 9.762 -15.603 -13.922 1.00 56.34 180 TYR A C 1
ATOM 1403 O O . TYR A 1 18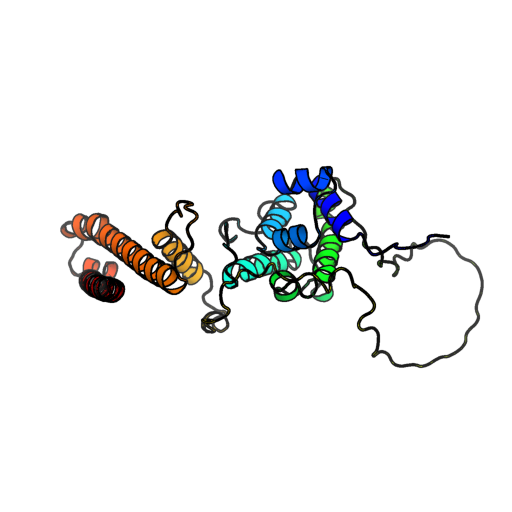0 ? 9.385 -15.447 -12.766 1.00 56.34 180 TYR A O 1
ATOM 1411 N N . TYR A 1 181 ? 9.781 -16.806 -14.511 1.00 52.38 181 TYR A N 1
ATOM 1412 C CA . TYR A 1 181 ? 9.285 -18.041 -13.880 1.00 52.38 181 TYR A CA 1
ATOM 1413 C C . TYR A 1 181 ? 10.071 -18.496 -12.635 1.00 52.38 181 TYR A C 1
ATOM 1415 O O . TYR A 1 181 ? 9.578 -19.329 -11.880 1.00 52.38 181 TYR A O 1
ATOM 1423 N N . ASN A 1 182 ? 11.273 -17.958 -12.398 1.00 55.31 182 ASN A N 1
ATOM 1424 C CA . ASN A 1 182 ? 12.122 -18.311 -11.251 1.00 55.31 182 ASN A CA 1
ATOM 1425 C C . ASN A 1 182 ? 12.145 -17.240 -10.145 1.00 55.31 182 ASN A C 1
ATOM 1427 O O . ASN A 1 182 ? 12.986 -17.303 -9.244 1.00 55.31 182 ASN A O 1
ATOM 1431 N N . ILE A 1 183 ? 11.265 -16.235 -10.203 1.00 57.72 183 ILE A N 1
ATOM 1432 C CA . ILE A 1 183 ? 11.150 -15.240 -9.133 1.00 57.72 183 ILE A CA 1
ATOM 1433 C C . ILE A 1 183 ? 10.378 -15.877 -7.981 1.00 57.72 183 ILE A C 1
ATOM 1435 O O . ILE A 1 183 ? 9.158 -15.807 -7.903 1.00 57.72 183 ILE A O 1
ATOM 1439 N N . VAL A 1 184 ? 11.107 -16.505 -7.066 1.00 55.12 184 VAL A N 1
ATOM 1440 C CA . VAL A 1 184 ? 10.532 -16.931 -5.793 1.00 55.12 184 VAL A CA 1
ATOM 1441 C C . VAL A 1 184 ? 10.396 -15.673 -4.930 1.00 55.12 184 VAL A C 1
ATOM 1443 O O . VAL A 1 184 ? 11.392 -14.949 -4.776 1.00 55.12 184 VAL A O 1
ATOM 1446 N N . PRO A 1 185 ? 9.206 -15.363 -4.378 1.00 52.06 185 PRO A N 1
ATOM 1447 C CA . PRO A 1 185 ? 9.106 -14.374 -3.315 1.00 52.06 185 PRO A CA 1
ATOM 1448 C C . PRO A 1 185 ? 10.152 -14.745 -2.273 1.00 52.06 185 PRO A C 1
ATOM 1450 O O . PRO A 1 185 ? 10.208 -15.908 -1.883 1.00 52.06 185 PRO A O 1
ATOM 1453 N N . ALA A 1 186 ? 11.019 -13.811 -1.870 1.00 48.00 186 ALA A N 1
ATOM 1454 C CA . ALA A 1 186 ? 11.940 -14.089 -0.776 1.00 48.00 186 ALA A CA 1
ATOM 1455 C C . ALA A 1 186 ? 11.094 -14.650 0.369 1.00 48.00 186 ALA A C 1
ATOM 1457 O O . ALA A 1 186 ? 10.201 -13.943 0.845 1.00 48.00 186 ALA A O 1
ATOM 1458 N N . GLU A 1 187 ? 11.293 -15.931 0.700 1.00 40.06 187 GLU A N 1
ATOM 1459 C CA . GLU A 1 187 ? 10.541 -16.605 1.746 1.00 40.06 187 GLU A CA 1
ATOM 1460 C C . GLU A 1 187 ? 10.805 -15.812 3.018 1.00 40.06 187 GLU A C 1
ATOM 1462 O O . GLU A 1 187 ? 11.846 -15.916 3.666 1.00 40.06 187 GLU A O 1
ATOM 1467 N N . VAL A 1 188 ? 9.857 -14.949 3.363 1.00 41.06 188 VAL A N 1
ATOM 1468 C CA . VAL A 1 188 ? 9.676 -14.608 4.752 1.00 41.06 188 VAL A CA 1
ATOM 1469 C C . VAL A 1 188 ? 9.247 -15.940 5.336 1.00 41.06 188 VAL A C 1
ATOM 1471 O O . VAL A 1 188 ? 8.181 -16.438 4.984 1.00 41.06 188 VAL A O 1
ATOM 1474 N N . GLU A 1 189 ? 10.075 -16.550 6.179 1.00 33.91 189 GLU A N 1
ATOM 1475 C CA . GLU A 1 189 ? 9.652 -17.638 7.060 1.00 33.91 189 GLU A CA 1
ATOM 1476 C C . GLU A 1 189 ? 8.582 -17.100 8.040 1.00 33.91 189 GLU A C 1
ATOM 1478 O O . GLU A 1 189 ? 8.746 -17.097 9.257 1.00 33.91 189 GLU A O 1
ATOM 1483 N N . GLY A 1 190 ? 7.457 -16.611 7.532 1.00 34.50 190 GLY A N 1
ATOM 1484 C CA . GLY A 1 190 ? 6.255 -16.179 8.222 1.00 34.50 190 GLY A CA 1
ATOM 1485 C C . GLY A 1 190 ? 5.127 -17.048 7.676 1.00 34.50 190 GLY A C 1
ATOM 1486 O O . GLY A 1 190 ? 5.037 -17.207 6.464 1.00 34.50 190 GLY A O 1
ATOM 1487 N N . PRO A 1 191 ? 4.348 -17.723 8.530 1.00 39.09 191 PRO A N 1
ATOM 1488 C CA . PRO A 1 191 ? 3.451 -18.757 8.052 1.00 39.09 191 PRO A CA 1
ATOM 1489 C C . PRO A 1 191 ? 2.271 -18.123 7.307 1.00 39.09 191 PRO A C 1
ATOM 1491 O O . PRO A 1 191 ? 1.634 -17.205 7.821 1.00 39.09 191 PRO A O 1
ATOM 1494 N N . GLU A 1 192 ? 1.954 -18.668 6.132 1.00 42.69 192 GLU A N 1
ATOM 1495 C CA . GLU A 1 192 ? 0.582 -18.729 5.629 1.00 42.69 192 GLU A CA 1
ATOM 1496 C C . GLU A 1 192 ? -0.332 -19.254 6.748 1.00 42.69 192 GLU A C 1
ATOM 1498 O O . GLU A 1 192 ? -0.096 -20.362 7.234 1.00 42.69 192 GLU A O 1
ATOM 1503 N N . SER A 1 193 ? -1.339 -18.475 7.177 1.00 37.22 193 SER A N 1
ATOM 1504 C CA . SER A 1 193 ? -2.604 -18.967 7.766 1.00 37.22 193 SER A CA 1
ATOM 1505 C C . SER A 1 193 ? -3.439 -17.850 8.430 1.00 37.22 193 SER A C 1
ATOM 1507 O O . SER A 1 193 ? -3.098 -17.427 9.531 1.00 37.22 193 SER A O 1
ATOM 1509 N N . TYR A 1 194 ? -4.591 -17.542 7.804 1.00 35.91 194 TYR A N 1
ATOM 1510 C CA . TYR A 1 194 ? -5.891 -17.051 8.335 1.00 35.91 194 TYR A CA 1
ATOM 1511 C C . TYR A 1 194 ? -5.909 -15.707 9.109 1.00 35.91 194 TYR A C 1
ATOM 1513 O O . TYR A 1 194 ? -5.193 -15.526 10.081 1.00 35.91 194 TYR A O 1
ATOM 1521 N N . TYR A 1 195 ? -6.729 -14.702 8.771 1.00 35.31 195 TYR A N 1
ATOM 1522 C CA . TYR A 1 195 ? -8.122 -14.730 8.311 1.00 35.31 195 TYR A CA 1
ATOM 1523 C C . TYR A 1 195 ? -8.344 -13.833 7.084 1.00 35.31 195 TYR A C 1
ATOM 1525 O O . TYR A 1 195 ? -8.185 -12.615 7.158 1.00 35.31 195 TYR A O 1
ATOM 1533 N N . THR A 1 196 ? -8.795 -14.418 5.976 1.00 36.34 196 THR A N 1
ATOM 1534 C CA . THR A 1 196 ? -9.554 -13.668 4.972 1.00 36.34 196 THR A CA 1
ATOM 1535 C C . THR A 1 196 ? -10.932 -13.436 5.578 1.00 36.34 196 THR A C 1
ATOM 1537 O O . THR A 1 196 ? -11.752 -14.352 5.618 1.00 36.34 196 THR A O 1
ATOM 1540 N N . ASP A 1 197 ? -11.173 -12.251 6.134 1.00 39.25 197 ASP A N 1
ATOM 1541 C CA . ASP A 1 197 ? -12.536 -11.857 6.469 1.00 39.25 197 ASP A CA 1
ATOM 1542 C C . ASP A 1 197 ? -13.259 -11.549 5.152 1.00 39.25 197 ASP A C 1
ATOM 1544 O O . ASP A 1 197 ? -13.148 -10.461 4.583 1.00 39.25 197 ASP A O 1
ATOM 1548 N N . GLU A 1 198 ? -13.952 -12.556 4.616 1.00 39.06 198 GLU A N 1
ATOM 1549 C CA . GLU A 1 198 ? -14.774 -12.436 3.408 1.00 39.06 198 GLU A CA 1
ATOM 1550 C C . GLU A 1 198 ? -15.962 -11.468 3.585 1.00 39.06 198 GLU A C 1
ATOM 1552 O O . GLU A 1 198 ? -16.698 -11.218 2.629 1.00 39.06 198 GLU A O 1
ATOM 1557 N N . SER A 1 199 ? -16.127 -10.847 4.762 1.00 41.16 199 SER A N 1
ATOM 1558 C CA . SER A 1 199 ? -17.067 -9.739 4.961 1.00 41.16 199 SER A CA 1
ATOM 1559 C C . SER A 1 199 ? -16.741 -8.516 4.084 1.00 41.16 199 SER A C 1
ATOM 1561 O O . SER A 1 199 ? -17.657 -7.825 3.635 1.00 41.16 199 SER A O 1
ATOM 1563 N N . PHE A 1 200 ? -15.464 -8.305 3.727 1.00 41.22 200 PHE A N 1
ATOM 1564 C CA . PHE A 1 200 ? -15.026 -7.188 2.876 1.00 41.22 200 PHE A CA 1
ATOM 1565 C C . PHE A 1 200 ? -15.473 -7.295 1.411 1.00 41.22 200 PHE A C 1
ATOM 1567 O O . PHE A 1 200 ? -15.470 -6.294 0.695 1.00 41.22 200 PHE A O 1
ATOM 1574 N N . LEU A 1 201 ? -15.848 -8.489 0.941 1.00 39.44 201 LEU A N 1
ATOM 1575 C CA . LEU A 1 201 ? -16.176 -8.730 -0.467 1.00 39.44 201 LEU A CA 1
ATOM 1576 C C . LEU A 1 201 ? -17.671 -8.581 -0.794 1.00 39.44 201 LEU A C 1
ATOM 1578 O O . LEU A 1 201 ? -18.010 -8.580 -1.977 1.00 39.44 201 LEU A O 1
ATOM 1582 N N . PHE A 1 202 ? -18.565 -8.413 0.195 1.00 38.91 202 PHE A N 1
ATOM 1583 C CA . PHE A 1 202 ? -20.016 -8.481 -0.060 1.00 38.91 202 PHE A CA 1
ATOM 1584 C C . PHE A 1 202 ? -20.855 -7.209 0.176 1.00 38.91 202 PHE A C 1
ATOM 1586 O O . PHE A 1 202 ? -22.036 -7.221 -0.154 1.00 38.91 202 PHE A O 1
ATOM 1593 N N . ASN A 1 203 ? -20.314 -6.079 0.643 1.00 34.69 203 ASN A N 1
ATOM 1594 C CA . ASN A 1 203 ? -21.145 -4.890 0.924 1.00 34.69 203 ASN A CA 1
ATOM 1595 C C . ASN A 1 203 ? -20.776 -3.654 0.092 1.00 34.69 203 ASN A C 1
ATOM 1597 O O . ASN A 1 203 ? -20.395 -2.609 0.605 1.00 34.69 203 ASN A O 1
ATOM 1601 N N . GLY A 1 204 ? -20.975 -3.745 -1.224 1.00 37.22 204 GLY A N 1
ATOM 1602 C CA . GLY A 1 204 ? -20.747 -2.651 -2.177 1.00 37.22 204 GLY A CA 1
ATOM 1603 C C . GLY A 1 204 ? -21.720 -1.459 -2.115 1.00 37.22 204 GLY A C 1
ATOM 1604 O O . GLY A 1 204 ? -22.016 -0.910 -3.173 1.00 37.22 204 GLY A O 1
ATOM 1605 N N . LEU A 1 205 ? -22.243 -1.044 -0.948 1.00 38.28 205 LEU A N 1
ATOM 1606 C CA . LEU A 1 205 ? -23.184 0.094 -0.850 1.00 38.28 205 LEU A CA 1
ATOM 1607 C C . LEU A 1 205 ? -23.054 1.025 0.392 1.00 38.28 205 LEU A C 1
ATOM 1609 O O . LEU A 1 205 ? -23.973 1.806 0.637 1.00 38.28 205 LEU A O 1
ATOM 1613 N N . SER A 1 206 ? -21.932 1.063 1.131 1.00 44.94 206 SER A N 1
ATOM 1614 C CA . SER A 1 206 ? -21.753 2.011 2.272 1.00 44.94 206 SER A CA 1
ATOM 1615 C C . SER A 1 206 ? -20.320 2.559 2.465 1.00 44.94 206 SER A C 1
ATOM 1617 O O . SER A 1 206 ? -19.875 2.888 3.561 1.00 44.94 206 SER A O 1
ATOM 1619 N N . ASP A 1 207 ? -19.615 2.735 1.350 1.00 53.41 207 ASP A N 1
ATOM 1620 C CA . ASP A 1 207 ? -18.151 2.792 1.230 1.00 53.41 207 ASP A CA 1
ATOM 1621 C C . ASP A 1 207 ? -17.363 3.972 1.833 1.00 53.41 207 ASP A C 1
ATOM 1623 O O . ASP A 1 207 ? -16.136 3.903 1.830 1.00 53.41 207 ASP A O 1
ATOM 1627 N N . GLN A 1 208 ? -17.967 5.075 2.285 1.00 46.81 208 GLN A N 1
ATOM 1628 C CA . GLN A 1 208 ? -17.170 6.220 2.777 1.00 46.81 208 GLN A CA 1
ATOM 1629 C C . GLN A 1 208 ? -17.003 6.254 4.294 1.00 46.81 208 GLN A C 1
ATOM 1631 O O . GLN A 1 208 ? -15.914 6.561 4.769 1.00 46.81 208 GLN A O 1
ATOM 1636 N N . GLN A 1 209 ? -18.041 5.897 5.048 1.00 45.38 209 GLN A N 1
ATOM 1637 C CA . GLN A 1 209 ? -18.015 5.982 6.509 1.00 45.38 209 GLN A CA 1
ATOM 1638 C C . GLN A 1 209 ? -17.222 4.826 7.135 1.00 45.38 209 GLN A C 1
ATOM 1640 O O . GLN A 1 209 ? -16.409 5.026 8.027 1.00 45.38 209 GLN A O 1
ATOM 1645 N N . GLU A 1 210 ? -17.337 3.627 6.568 1.00 46.59 210 GLU A N 1
ATOM 1646 C CA . GLU A 1 210 ? -16.581 2.458 7.028 1.00 46.59 210 GLU A CA 1
ATOM 1647 C C . GLU A 1 210 ? -15.074 2.581 6.715 1.00 46.59 210 GLU A C 1
ATOM 1649 O O . GLU A 1 210 ? -14.225 2.108 7.470 1.00 46.59 210 GLU A O 1
ATOM 1654 N N . LYS A 1 211 ? -14.708 3.303 5.642 1.00 49.62 211 LYS A N 1
ATOM 1655 C CA . LYS A 1 211 ? -13.305 3.647 5.342 1.00 49.62 211 LYS A CA 1
ATOM 1656 C C . LYS A 1 211 ? -12.740 4.663 6.334 1.00 49.62 211 LYS A C 1
ATOM 1658 O O . LYS A 1 211 ? -11.596 4.500 6.751 1.00 49.62 211 LYS A O 1
ATOM 1663 N N . THR A 1 212 ? -13.511 5.679 6.735 1.00 54.56 212 THR A N 1
ATOM 1664 C CA . THR A 1 212 ? -13.060 6.642 7.755 1.00 54.56 212 THR A CA 1
ATOM 1665 C C . THR A 1 212 ? -12.928 5.993 9.126 1.00 54.56 212 THR A C 1
ATOM 1667 O O . THR A 1 212 ? -11.933 6.219 9.811 1.00 54.56 212 THR A O 1
ATOM 1670 N N . ASP A 1 213 ? -13.872 5.132 9.501 1.00 53.94 213 ASP A N 1
ATOM 1671 C CA . ASP A 1 213 ? -13.887 4.489 10.816 1.00 53.94 213 ASP A CA 1
ATOM 1672 C C . ASP A 1 213 ? -12.703 3.519 10.969 1.00 53.94 213 ASP A C 1
ATOM 1674 O O . ASP A 1 213 ? -12.001 3.535 11.984 1.00 53.94 213 ASP A O 1
ATOM 1678 N N . ASN A 1 214 ? -12.388 2.765 9.909 1.00 55.38 214 ASN A N 1
ATOM 1679 C CA . ASN A 1 214 ? -11.216 1.892 9.872 1.00 55.38 214 ASN A CA 1
ATOM 1680 C C . ASN A 1 214 ? -9.887 2.666 9.907 1.00 55.38 214 ASN A C 1
ATOM 1682 O O . ASN A 1 214 ? -8.946 2.227 10.568 1.00 55.38 214 ASN A O 1
ATOM 1686 N N . GLN A 1 215 ? -9.795 3.832 9.254 1.00 59.06 215 GLN A N 1
ATOM 1687 C CA . GLN A 1 215 ? -8.603 4.690 9.335 1.00 59.06 215 GLN A CA 1
ATOM 1688 C C . GLN A 1 215 ? -8.380 5.227 10.753 1.00 59.06 215 GLN A C 1
ATOM 1690 O O . GLN A 1 215 ? -7.244 5.251 11.241 1.00 59.06 215 GLN A O 1
ATOM 1695 N N . VAL A 1 216 ? -9.455 5.637 11.433 1.00 67.25 216 VAL A N 1
ATOM 1696 C CA . VAL A 1 216 ? -9.392 6.105 12.824 1.00 67.25 216 VAL A CA 1
ATOM 1697 C C . VAL A 1 216 ? -8.942 4.971 13.741 1.00 67.25 216 VAL A C 1
ATOM 1699 O O . VAL A 1 216 ? -8.002 5.155 14.514 1.00 67.25 216 VAL A O 1
ATOM 1702 N N . TYR A 1 217 ? -9.540 3.783 13.610 1.00 67.44 217 TYR A N 1
ATOM 1703 C CA . TYR A 1 217 ? -9.161 2.614 14.402 1.00 67.44 217 TYR A CA 1
ATOM 1704 C C . TYR A 1 217 ? -7.686 2.247 14.203 1.00 67.44 217 TYR A C 1
ATOM 1706 O O . TYR A 1 217 ? -6.940 2.170 15.179 1.00 67.44 217 TYR A O 1
ATOM 1714 N N . GLN A 1 218 ? -7.234 2.117 12.948 1.00 64.12 218 GLN A N 1
ATOM 1715 C CA . GLN A 1 218 ? -5.836 1.814 12.628 1.00 64.12 218 GLN A CA 1
ATOM 1716 C C . GLN A 1 218 ? -4.869 2.846 13.212 1.00 64.12 218 GLN A C 1
ATOM 1718 O O . GLN A 1 218 ? -3.814 2.473 13.718 1.00 64.12 218 GLN A O 1
ATOM 1723 N N . THR A 1 219 ? -5.228 4.131 13.194 1.00 68.88 219 THR A N 1
ATOM 1724 C CA . THR A 1 219 ? -4.394 5.199 13.765 1.00 68.88 219 THR A CA 1
ATOM 1725 C C . THR A 1 219 ? -4.227 5.046 15.277 1.00 68.88 219 THR A C 1
ATOM 1727 O O . THR A 1 219 ? -3.133 5.268 15.790 1.00 68.88 219 THR A O 1
ATOM 1730 N N . ILE A 1 220 ? -5.287 4.652 15.987 1.00 71.56 220 ILE A N 1
ATOM 1731 C CA . ILE A 1 220 ? -5.275 4.506 17.448 1.00 71.56 220 ILE A CA 1
ATOM 1732 C C . ILE A 1 220 ? -4.483 3.267 17.867 1.00 71.56 220 ILE A C 1
ATOM 1734 O O . ILE A 1 220 ? -3.690 3.333 18.802 1.00 71.56 220 ILE A O 1
ATOM 1738 N N . VAL A 1 221 ? -4.669 2.139 17.177 1.00 69.38 221 VAL A N 1
ATOM 1739 C CA . VAL A 1 221 ? -4.047 0.871 17.590 1.00 69.38 221 VAL A CA 1
ATOM 1740 C C . VAL A 1 221 ? -2.599 0.701 17.122 1.00 69.38 221 VAL A C 1
ATOM 1742 O O . VAL A 1 221 ? -1.880 -0.144 17.658 1.00 69.38 221 VAL A O 1
ATOM 1745 N N . SER A 1 222 ? -2.144 1.499 16.153 1.00 58.16 222 SER A N 1
ATOM 1746 C CA . SER A 1 222 ? -0.787 1.406 15.603 1.00 58.16 222 SER A CA 1
ATOM 1747 C C . SER A 1 222 ? 0.281 1.925 16.572 1.00 58.16 222 SER A C 1
ATOM 1749 O O . SER A 1 222 ? 0.327 3.111 16.892 1.00 58.16 222 SER A O 1
ATOM 1751 N N . THR A 1 223 ? 1.235 1.075 16.962 1.00 47.78 223 THR A N 1
ATOM 1752 C CA . THR A 1 223 ? 2.461 1.512 17.661 1.00 47.78 223 THR A CA 1
ATOM 1753 C C . THR A 1 223 ? 3.605 1.879 16.710 1.00 47.78 223 THR A C 1
ATOM 1755 O O . THR A 1 223 ? 3.824 1.178 15.720 1.00 47.78 223 THR A O 1
ATOM 1758 N N . PRO A 1 224 ? 4.447 2.879 17.046 1.00 40.09 224 PRO A N 1
ATOM 1759 C CA . PRO A 1 224 ? 5.747 3.053 16.407 1.00 40.09 224 PRO A CA 1
ATOM 1760 C C . PRO A 1 224 ? 6.673 1.888 16.791 1.00 40.09 224 PRO A C 1
ATOM 1762 O O . PRO A 1 224 ? 7.021 1.705 17.958 1.00 40.09 224 PRO A O 1
ATOM 1765 N N . ILE A 1 225 ? 7.078 1.081 15.810 1.00 39.28 225 ILE A N 1
ATOM 1766 C CA . ILE A 1 225 ? 7.984 -0.049 16.040 1.00 39.28 225 ILE A CA 1
ATOM 1767 C C . ILE A 1 225 ? 9.407 0.486 16.244 1.00 39.28 225 ILE A C 1
ATOM 1769 O O . ILE A 1 225 ? 10.042 0.979 15.311 1.00 39.28 225 ILE A O 1
ATOM 1773 N N . ASN A 1 226 ? 9.929 0.356 17.466 1.00 32.75 226 ASN A N 1
ATOM 1774 C CA . ASN A 1 226 ? 11.365 0.441 17.715 1.00 32.75 226 ASN A CA 1
ATOM 1775 C C . ASN A 1 226 ? 12.034 -0.784 17.083 1.00 32.75 226 ASN A C 1
ATOM 1777 O O . ASN A 1 226 ? 11.833 -1.911 17.536 1.00 32.75 226 ASN A O 1
ATOM 1781 N N . ASN A 1 227 ? 12.828 -0.549 16.037 1.00 36.66 227 ASN A N 1
ATOM 1782 C CA . ASN A 1 227 ? 13.707 -1.540 15.423 1.00 36.66 227 ASN A CA 1
ATOM 1783 C C . ASN A 1 227 ? 14.648 -2.133 16.480 1.00 36.66 227 ASN A C 1
ATOM 1785 O O . ASN A 1 227 ? 15.680 -1.541 16.794 1.00 36.66 227 ASN A O 1
ATOM 1789 N N . VAL A 1 228 ? 14.321 -3.312 17.006 1.00 30.80 228 VAL A N 1
ATOM 1790 C CA . VAL A 1 228 ? 15.279 -4.150 17.729 1.00 30.80 228 VAL A CA 1
ATOM 1791 C C . VAL A 1 228 ? 15.191 -5.562 17.173 1.00 30.80 228 VAL A C 1
ATOM 1793 O O . VAL A 1 228 ? 14.191 -6.262 17.300 1.00 30.80 228 VAL A O 1
ATOM 1796 N N . HIS A 1 229 ? 16.276 -5.932 16.505 1.00 42.72 229 HIS A N 1
ATOM 1797 C CA . HIS A 1 229 ? 16.520 -7.207 15.860 1.00 42.72 229 HIS A CA 1
ATOM 1798 C C . HIS A 1 229 ? 16.803 -8.283 16.918 1.00 42.72 229 HIS A C 1
ATOM 1800 O O . HIS A 1 229 ? 17.947 -8.496 17.295 1.00 42.72 229 HIS A O 1
ATOM 1806 N N . HIS A 1 230 ? 15.758 -8.949 17.405 1.00 38.81 230 HIS A N 1
ATOM 1807 C CA . HIS A 1 230 ? 15.838 -10.260 18.054 1.00 38.81 230 HIS A CA 1
ATOM 1808 C C . HIS A 1 230 ? 14.536 -10.989 17.744 1.00 38.81 230 HIS A C 1
ATOM 1810 O O . HIS A 1 230 ? 13.489 -10.495 18.141 1.00 38.81 230 HIS A O 1
ATOM 1816 N N . GLN A 1 231 ? 14.589 -12.102 17.004 1.00 45.00 231 GLN A N 1
ATOM 1817 C CA . GLN A 1 231 ? 13.399 -12.875 16.634 1.00 45.00 231 GLN A CA 1
ATOM 1818 C C . GLN A 1 231 ? 12.822 -13.582 17.875 1.00 45.00 231 GLN A C 1
ATOM 1820 O O . GLN A 1 231 ? 13.427 -14.550 18.341 1.00 45.00 231 GLN A O 1
ATOM 1825 N N . PRO A 1 232 ? 11.684 -13.129 18.435 1.00 49.00 232 PRO A N 1
ATOM 1826 C CA . PRO A 1 232 ? 10.928 -13.907 19.408 1.00 49.00 232 PRO A CA 1
ATOM 1827 C C . PRO A 1 232 ? 10.242 -15.063 18.664 1.00 49.00 232 PRO A C 1
ATOM 1829 O O . PRO A 1 232 ? 10.083 -15.008 17.440 1.00 49.00 232 PRO A O 1
ATOM 1832 N N . LEU A 1 233 ? 9.792 -16.104 19.370 1.00 57.28 233 LEU A N 1
ATOM 1833 C CA . LEU A 1 233 ? 8.974 -17.138 18.732 1.00 57.28 233 LEU A CA 1
ATOM 1834 C C . LEU A 1 233 ? 7.718 -16.487 18.126 1.00 57.28 233 LEU A C 1
ATOM 1836 O O . LEU A 1 233 ? 7.161 -15.549 18.694 1.00 57.28 233 LEU A O 1
ATOM 1840 N N . LYS A 1 234 ? 7.245 -16.993 16.980 1.00 62.69 234 LYS A N 1
ATOM 1841 C CA . LYS A 1 234 ? 6.072 -16.453 16.254 1.00 62.69 234 LYS A CA 1
ATOM 1842 C C . LYS A 1 234 ? 4.850 -16.249 17.162 1.00 62.69 234 LYS A C 1
ATOM 1844 O O . LYS A 1 234 ? 4.145 -15.254 17.037 1.00 62.69 234 LYS A O 1
ATOM 1849 N N . ARG A 1 235 ? 4.645 -17.160 18.121 1.00 73.38 235 ARG A N 1
ATOM 1850 C CA . ARG A 1 235 ? 3.609 -17.061 19.160 1.00 73.38 235 ARG A CA 1
ATOM 1851 C C . ARG A 1 235 ? 3.801 -15.836 20.054 1.00 73.38 235 ARG A C 1
ATOM 1853 O O . ARG A 1 235 ? 2.835 -15.130 20.307 1.00 73.38 235 ARG A O 1
ATOM 1860 N N . ASP A 1 236 ? 5.020 -15.576 20.507 1.00 72.25 236 ASP A N 1
ATOM 1861 C CA . ASP A 1 236 ? 5.322 -14.467 21.416 1.00 72.25 236 ASP A CA 1
ATOM 1862 C C . ASP A 1 236 ? 5.110 -13.121 20.725 1.00 72.25 236 ASP A C 1
ATOM 1864 O O . ASP A 1 236 ? 4.619 -12.180 21.344 1.00 72.25 236 ASP A O 1
ATOM 1868 N N . PHE A 1 237 ? 5.437 -13.038 19.431 1.00 68.75 237 PHE A N 1
ATOM 1869 C CA . PHE A 1 237 ? 5.176 -11.848 18.627 1.00 68.75 237 PHE A CA 1
ATOM 1870 C C . PHE A 1 237 ? 3.673 -11.569 18.503 1.00 68.75 237 PHE A C 1
ATOM 1872 O O . PHE A 1 237 ? 3.241 -10.477 18.859 1.00 68.75 237 PHE A O 1
ATOM 1879 N N . VAL A 1 238 ? 2.878 -12.561 18.084 1.00 73.81 238 VAL A N 1
ATOM 1880 C CA . VAL A 1 238 ? 1.417 -12.413 17.936 1.00 73.81 238 VAL A CA 1
ATOM 1881 C C . VAL A 1 238 ? 0.753 -12.099 19.278 1.00 73.81 238 VAL A C 1
ATOM 1883 O O . VAL A 1 238 ? -0.081 -11.205 19.365 1.00 73.81 238 VAL A O 1
ATOM 1886 N N . MET A 1 239 ? 1.160 -12.776 20.356 1.00 78.75 239 MET A N 1
ATOM 1887 C CA . MET A 1 239 ? 0.645 -12.494 21.700 1.00 78.75 239 MET A CA 1
ATOM 1888 C C . MET A 1 239 ? 0.979 -11.069 22.145 1.00 78.75 239 MET A C 1
ATOM 1890 O O . MET A 1 239 ? 0.132 -10.381 22.710 1.00 78.75 239 MET A O 1
ATOM 1894 N N . LYS A 1 240 ? 2.199 -10.601 21.863 1.00 77.44 240 LYS A N 1
ATOM 1895 C CA . LYS A 1 240 ? 2.614 -9.230 22.164 1.00 77.44 240 LYS A CA 1
ATOM 1896 C C . LYS A 1 240 ? 1.853 -8.206 21.326 1.00 77.44 240 LYS A C 1
ATOM 1898 O O . LYS A 1 240 ? 1.531 -7.145 21.850 1.00 77.44 240 LYS A O 1
ATOM 1903 N N . GLU A 1 241 ? 1.569 -8.509 20.064 1.00 79.44 241 GLU A N 1
ATOM 1904 C CA . GLU A 1 241 ? 0.775 -7.655 19.183 1.00 79.44 241 GLU A CA 1
ATOM 1905 C C . GLU A 1 241 ? -0.660 -7.522 19.695 1.00 79.44 241 GLU A C 1
ATOM 1907 O O . GLU A 1 241 ? -1.102 -6.402 19.924 1.00 79.44 241 GLU A O 1
ATOM 1912 N N . ILE A 1 242 ? -1.346 -8.636 19.975 1.00 83.69 242 ILE A N 1
ATOM 1913 C CA . ILE A 1 242 ? -2.709 -8.634 20.535 1.00 83.69 242 ILE A CA 1
ATOM 1914 C C . ILE A 1 242 ? -2.751 -7.816 21.827 1.00 83.69 242 ILE A C 1
ATOM 1916 O O . ILE A 1 242 ? -3.593 -6.934 21.980 1.00 83.69 242 ILE A O 1
ATOM 1920 N N . LEU A 1 243 ? -1.804 -8.065 22.735 1.00 84.94 243 LEU A N 1
ATOM 1921 C CA . LEU A 1 243 ? -1.714 -7.343 24.000 1.00 84.94 243 LEU A CA 1
ATOM 1922 C C . LEU A 1 243 ? -1.528 -5.832 23.788 1.00 84.94 243 LEU A C 1
ATOM 1924 O O . LEU A 1 243 ? -2.130 -5.015 24.481 1.00 84.94 243 LEU A O 1
ATOM 1928 N N . ASN A 1 244 ? -0.668 -5.454 22.847 1.00 81.50 244 ASN A N 1
ATOM 1929 C CA . ASN A 1 244 ? -0.343 -4.064 22.566 1.00 81.50 244 ASN A CA 1
ATOM 1930 C C . ASN A 1 244 ? -1.506 -3.333 21.884 1.00 81.50 244 ASN A C 1
ATOM 1932 O O . ASN A 1 244 ? -1.838 -2.224 22.284 1.00 81.50 244 ASN A O 1
ATOM 1936 N N . THR A 1 245 ? -2.151 -3.967 20.909 1.00 81.19 245 THR A N 1
ATOM 1937 C CA . THR A 1 245 ? -3.347 -3.450 20.232 1.00 81.19 245 THR A CA 1
ATOM 1938 C C . THR A 1 245 ? -4.481 -3.234 21.232 1.00 81.19 245 THR A C 1
ATOM 1940 O O . THR A 1 245 ? -5.076 -2.158 21.247 1.00 81.19 245 THR A O 1
ATOM 1943 N N . GLU A 1 246 ? -4.721 -4.197 22.128 1.00 90.75 246 GLU A N 1
ATOM 1944 C CA . GLU A 1 246 ? -5.744 -4.077 23.174 1.00 90.75 246 GLU A CA 1
ATOM 1945 C C . GLU A 1 246 ? -5.414 -2.959 24.172 1.00 90.75 246 GLU A C 1
ATOM 1947 O O . GLU A 1 246 ? -6.281 -2.168 24.547 1.00 90.75 246 GLU A O 1
ATOM 1952 N N . LYS A 1 247 ? -4.138 -2.826 24.556 1.00 87.31 247 LYS A N 1
ATOM 1953 C CA . LYS A 1 247 ? -3.683 -1.711 25.390 1.00 87.31 247 LYS A CA 1
ATOM 1954 C C . LYS A 1 247 ? -3.942 -0.359 24.726 1.00 87.31 247 LYS A C 1
ATOM 1956 O O . LYS A 1 247 ? -4.483 0.534 25.368 1.00 87.31 247 LYS A O 1
ATOM 1961 N N . ASN A 1 248 ? -3.574 -0.210 23.456 1.00 83.62 248 ASN A N 1
ATOM 1962 C CA . ASN A 1 248 ? -3.752 1.047 22.730 1.00 83.62 248 ASN A CA 1
ATOM 1963 C C . ASN A 1 248 ? -5.238 1.388 22.563 1.00 83.62 248 ASN A C 1
ATOM 1965 O O . ASN A 1 248 ? -5.623 2.552 22.665 1.00 83.62 248 ASN A O 1
ATOM 1969 N N . PHE A 1 249 ? -6.083 0.376 22.349 1.00 87.44 249 PHE A N 1
ATOM 1970 C CA . PHE A 1 249 ? -7.530 0.553 22.314 1.00 87.44 249 PHE A CA 1
ATOM 1971 C C . PHE A 1 249 ? -8.063 1.083 23.653 1.00 87.44 249 PHE A C 1
ATOM 1973 O O . PHE A 1 249 ? -8.788 2.079 23.676 1.00 87.44 249 PHE A O 1
ATOM 1980 N N . LEU A 1 250 ? -7.643 0.485 24.772 1.00 90.12 250 LEU A N 1
ATOM 1981 C CA . LEU A 1 250 ? -7.977 0.965 26.115 1.00 90.12 250 LEU A CA 1
ATOM 1982 C C . LEU A 1 250 ? -7.473 2.384 26.382 1.00 90.12 250 LEU A C 1
ATOM 1984 O O . LEU A 1 250 ? -8.207 3.190 26.951 1.00 90.12 250 LEU A O 1
ATOM 1988 N N . ASP A 1 251 ? -6.252 2.711 25.965 1.00 87.12 251 ASP A N 1
ATOM 1989 C CA . ASP A 1 251 ? -5.710 4.066 26.078 1.00 87.12 251 ASP A CA 1
ATOM 1990 C C . ASP A 1 251 ? -6.588 5.066 25.301 1.00 87.12 251 ASP A C 1
ATOM 1992 O O . ASP A 1 251 ? -6.934 6.124 25.830 1.00 87.12 251 ASP A O 1
ATOM 1996 N N . GLY A 1 252 ? -7.051 4.698 24.101 1.00 86.69 252 GLY A N 1
ATOM 1997 C CA . GLY A 1 252 ? -8.015 5.477 23.320 1.00 86.69 252 GLY A CA 1
ATOM 1998 C C . GLY A 1 252 ? -9.354 5.684 24.036 1.00 86.69 252 GLY A C 1
ATOM 1999 O O . GLY A 1 252 ? -9.855 6.809 24.099 1.00 86.69 252 GLY A O 1
ATOM 2000 N N . LEU A 1 253 ? -9.921 4.633 24.638 1.00 89.88 253 LEU A N 1
ATOM 2001 C CA . LEU A 1 253 ? -11.148 4.761 25.433 1.00 89.88 253 LEU A CA 1
ATOM 2002 C C . LEU A 1 253 ? -10.944 5.642 26.675 1.00 89.88 253 LEU A C 1
ATOM 2004 O O . LEU A 1 253 ? -11.818 6.438 27.019 1.00 89.88 253 LEU A O 1
ATOM 2008 N N . ASN A 1 254 ? -9.788 5.539 27.332 1.00 88.50 254 ASN A N 1
ATOM 2009 C CA . ASN A 1 254 ? -9.450 6.366 28.487 1.00 88.50 254 ASN A CA 1
ATOM 2010 C C . ASN A 1 254 ? -9.291 7.843 28.111 1.00 88.50 254 ASN A C 1
ATOM 2012 O O . ASN A 1 254 ? -9.713 8.701 28.883 1.00 88.50 254 ASN A O 1
ATOM 2016 N N . ILE A 1 255 ? -8.744 8.154 26.932 1.00 88.88 255 ILE A N 1
ATOM 2017 C CA . ILE A 1 255 ? -8.722 9.522 26.390 1.00 88.88 255 ILE A CA 1
ATOM 2018 C C . ILE A 1 255 ? -10.155 10.022 26.188 1.00 88.88 255 ILE A C 1
ATOM 2020 O O . ILE A 1 255 ? -10.507 11.095 26.674 1.00 88.88 255 ILE A O 1
ATOM 2024 N N . LEU A 1 256 ? -11.016 9.231 25.540 1.00 88.75 256 LEU A N 1
ATOM 2025 C CA . LEU A 1 256 ? -12.422 9.603 25.344 1.00 88.75 256 LEU A CA 1
ATOM 2026 C C . LEU A 1 256 ? -13.145 9.859 26.676 1.00 88.75 256 LEU A C 1
ATOM 2028 O O . LEU A 1 256 ? -13.925 10.805 26.795 1.00 88.75 256 LEU A O 1
ATOM 2032 N N . MET A 1 257 ? -12.860 9.060 27.701 1.00 87.94 257 MET A N 1
ATOM 2033 C CA . MET A 1 257 ? -13.446 9.244 29.023 1.00 87.94 257 MET A CA 1
ATOM 2034 C C . MET A 1 257 ? -12.910 10.500 29.728 1.00 87.94 257 MET A C 1
ATOM 2036 O O . MET A 1 257 ? -13.692 11.337 30.186 1.00 87.94 257 MET A O 1
ATOM 2040 N N . ASN A 1 258 ? -11.588 10.639 29.822 1.00 88.69 258 ASN A N 1
ATOM 2041 C CA . ASN A 1 258 ? -10.945 11.665 30.643 1.00 88.69 258 ASN A CA 1
ATOM 2042 C C . ASN A 1 258 ? -10.977 13.053 30.002 1.00 88.69 258 ASN A C 1
ATOM 2044 O O . ASN A 1 258 ? -11.144 14.042 30.716 1.00 88.69 258 ASN A O 1
ATOM 2048 N N . ASP A 1 259 ? -10.878 13.121 28.676 1.00 90.19 259 ASP A N 1
ATOM 2049 C CA . ASP A 1 259 ? -10.749 14.389 27.958 1.00 90.19 259 ASP A CA 1
ATOM 2050 C C . ASP A 1 259 ? -12.088 14.872 27.382 1.00 90.19 259 ASP A C 1
ATOM 2052 O O . ASP A 1 259 ? -12.235 16.059 27.084 1.00 90.19 259 ASP A O 1
ATOM 2056 N N . PHE A 1 260 ? -13.093 13.990 27.274 1.00 90.31 260 PHE A N 1
ATOM 2057 C CA . PHE A 1 260 ? -14.412 14.347 26.739 1.00 90.31 260 PHE A CA 1
ATOM 2058 C C . PHE A 1 260 ? -15.553 14.049 27.712 1.00 90.31 260 PHE A C 1
ATOM 2060 O O . PHE A 1 260 ? -16.249 14.982 28.113 1.00 90.31 260 PHE A O 1
ATOM 2067 N N . LEU A 1 261 ? -15.754 12.793 28.127 1.00 87.12 261 LEU A N 1
ATOM 2068 C CA . LEU A 1 261 ? -16.913 12.415 28.951 1.00 87.12 261 LEU A CA 1
ATOM 2069 C C . LEU A 1 261 ? -16.934 13.155 30.296 1.00 87.12 261 LEU A C 1
ATOM 2071 O O . LEU A 1 261 ? -17.957 13.743 30.654 1.00 87.12 261 LEU A O 1
ATOM 2075 N N . ILE A 1 262 ? -15.816 13.158 31.029 1.00 88.00 262 ILE A N 1
ATOM 2076 C CA . ILE A 1 262 ? -15.717 13.812 32.342 1.00 88.00 262 ILE A CA 1
ATOM 2077 C C . ILE A 1 262 ? -15.875 15.342 32.220 1.00 88.00 262 ILE A C 1
ATOM 2079 O O . ILE A 1 262 ? -16.741 15.893 32.908 1.00 88.00 262 ILE A O 1
ATOM 2083 N N . PRO A 1 263 ? -15.138 16.055 31.339 1.00 90.81 263 PRO A N 1
ATOM 2084 C CA . PRO A 1 263 ? -15.278 17.506 31.189 1.00 90.81 263 PRO A CA 1
ATOM 2085 C C . PRO A 1 263 ? -16.668 17.946 30.716 1.00 90.81 263 PRO A C 1
ATOM 2087 O O . PRO A 1 263 ? -17.198 18.950 31.195 1.00 90.81 263 PRO A O 1
ATOM 2090 N N . LEU A 1 264 ? -17.295 17.180 29.817 1.00 89.75 264 LEU A N 1
ATOM 2091 C CA . LEU A 1 264 ? -18.647 17.464 29.327 1.00 89.75 264 LEU A CA 1
ATOM 2092 C C . LEU A 1 264 ? -19.742 17.052 30.320 1.00 89.75 264 LEU A C 1
ATOM 2094 O O . LEU A 1 264 ? -20.903 17.429 30.146 1.00 89.75 264 LEU A O 1
ATOM 2098 N N . GLY A 1 265 ? -19.380 16.351 31.399 1.00 82.75 265 GLY A N 1
ATOM 2099 C CA . GLY A 1 265 ? -20.286 15.890 32.446 1.00 82.75 265 GLY A CA 1
ATOM 2100 C C . GLY A 1 265 ? -21.126 17.001 33.086 1.00 82.75 265 GLY A C 1
ATOM 2101 O O . GLY A 1 265 ? -22.275 16.763 33.448 1.00 82.75 265 GLY A O 1
ATOM 2102 N N . ASN A 1 266 ? -20.597 18.221 33.179 1.00 81.62 266 ASN A N 1
ATOM 2103 C CA . ASN A 1 266 ? -21.313 19.360 33.770 1.00 81.62 266 ASN A CA 1
ATOM 2104 C C . ASN A 1 266 ? -22.042 20.235 32.736 1.00 81.62 266 ASN A C 1
ATOM 2106 O O . ASN A 1 266 ? -22.764 21.152 33.118 1.00 81.62 266 ASN A O 1
ATOM 2110 N N . VAL A 1 267 ? -21.833 19.979 31.442 1.00 91.50 267 VAL A N 1
ATOM 2111 C CA . VAL A 1 267 ? -22.388 20.775 30.334 1.00 91.50 267 VAL A CA 1
ATOM 2112 C C . VAL A 1 267 ? -23.576 20.064 29.691 1.00 91.50 267 VAL A C 1
ATOM 2114 O O . VAL A 1 267 ? -24.567 20.700 29.342 1.00 91.50 267 VAL A O 1
ATOM 2117 N N . LEU A 1 268 ? -23.484 18.743 29.544 1.00 89.75 268 LEU A N 1
ATOM 2118 C CA . LEU A 1 268 ? -24.520 17.922 28.929 1.00 89.75 268 LEU A CA 1
ATOM 2119 C C . LEU A 1 268 ? -25.558 17.479 29.962 1.00 89.75 268 LEU A C 1
ATOM 2121 O O . LEU A 1 268 ? -25.228 17.182 31.111 1.00 89.75 268 LEU A O 1
ATOM 2125 N N . ASN A 1 269 ? -26.818 17.380 29.540 1.00 90.81 269 ASN A N 1
ATOM 2126 C CA . ASN A 1 269 ? -27.845 16.713 30.336 1.00 90.81 269 ASN A CA 1
ATOM 2127 C C . ASN A 1 269 ? -27.688 15.178 30.240 1.00 90.81 269 ASN A C 1
ATOM 2129 O O . ASN A 1 269 ? -26.998 14.655 29.365 1.00 90.81 269 ASN A O 1
ATOM 2133 N N . GLU A 1 270 ? -28.341 14.438 31.136 1.00 85.69 270 GLU A N 1
ATOM 2134 C CA . GLU A 1 270 ? -28.223 12.971 31.192 1.00 85.69 270 GLU A CA 1
ATOM 2135 C C . GLU A 1 270 ? -28.713 12.254 29.919 1.00 85.69 270 GLU A C 1
ATOM 2137 O O . GLU A 1 270 ? -28.220 11.174 29.595 1.00 85.69 270 GLU A O 1
ATOM 2142 N N . GLN A 1 271 ? -29.656 12.841 29.172 1.00 88.81 271 GLN A N 1
ATOM 2143 C CA . GLN A 1 271 ? -30.150 12.257 27.921 1.00 88.81 271 GLN A CA 1
ATOM 2144 C C . GLN A 1 271 ? -29.097 12.358 26.813 1.00 88.81 271 GLN A C 1
ATOM 2146 O O . GLN A 1 271 ? -28.777 11.350 26.183 1.00 88.81 271 GLN A O 1
ATOM 2151 N N . ASP A 1 272 ? -28.497 13.534 26.637 1.00 89.12 272 ASP A N 1
ATOM 2152 C CA . ASP A 1 272 ? -27.463 13.783 25.632 1.00 89.12 272 ASP A CA 1
ATOM 2153 C C . ASP A 1 272 ? -26.194 12.982 25.930 1.00 89.12 272 ASP A C 1
ATOM 2155 O O . ASP A 1 272 ? -25.609 12.389 25.025 1.00 89.12 272 ASP A O 1
ATOM 2159 N N . LYS A 1 273 ? -25.810 12.862 27.209 1.00 85.19 273 LYS A N 1
ATOM 2160 C CA . LYS A 1 273 ? -24.700 11.984 27.621 1.00 85.19 273 LYS A CA 1
ATOM 2161 C C . LYS A 1 273 ? -24.931 10.541 27.193 1.00 85.19 273 LYS A C 1
ATOM 2163 O O . LYS A 1 273 ? -24.018 9.902 26.673 1.00 85.19 273 LYS A O 1
ATOM 2168 N N . LYS A 1 274 ? -26.148 10.030 27.396 1.00 85.25 274 LYS A N 1
ATOM 2169 C CA . LYS A 1 274 ? -26.500 8.653 27.043 1.00 85.25 274 LYS A CA 1
ATOM 2170 C C . LYS A 1 274 ? -26.532 8.434 25.531 1.00 85.25 274 LYS A C 1
ATOM 2172 O O . LYS A 1 274 ? -26.218 7.338 25.091 1.00 85.25 274 LYS A O 1
ATOM 2177 N N . ILE A 1 275 ? -26.883 9.446 24.740 1.00 88.00 275 ILE A N 1
ATOM 2178 C CA . ILE A 1 275 ? -26.853 9.356 23.274 1.00 88.00 275 ILE A CA 1
ATOM 2179 C C . ILE A 1 275 ? -25.408 9.386 22.762 1.00 88.00 275 ILE A C 1
ATOM 2181 O O . ILE A 1 275 ? -25.024 8.538 21.964 1.00 88.00 275 ILE A O 1
ATOM 2185 N N . ILE A 1 276 ? -24.600 10.338 23.236 1.00 87.88 276 ILE A N 1
ATOM 2186 C CA . ILE A 1 276 ? -23.249 10.584 22.713 1.00 87.88 276 ILE A CA 1
ATOM 2187 C C . ILE A 1 276 ? -22.267 9.498 23.166 1.00 87.88 276 ILE A C 1
ATOM 2189 O O . ILE A 1 276 ? -21.508 8.976 22.356 1.00 87.88 276 ILE A O 1
ATOM 2193 N N . PHE A 1 277 ? -22.284 9.138 24.451 1.00 88.81 277 PHE A N 1
ATOM 2194 C CA . PHE A 1 277 ? -21.310 8.207 25.034 1.00 88.81 277 PHE A CA 1
ATOM 2195 C C . PHE A 1 277 ? -21.858 6.791 25.236 1.00 88.81 277 PHE A C 1
ATOM 2197 O O . PHE A 1 277 ? -21.096 5.875 25.543 1.00 88.81 277 PHE A O 1
ATOM 2204 N N . THR A 1 278 ? -23.166 6.585 25.047 1.00 89.38 278 THR A N 1
ATOM 2205 C CA . THR A 1 278 ? -23.830 5.275 25.135 1.00 89.38 278 THR A CA 1
ATOM 2206 C C . THR A 1 278 ? -23.443 4.511 26.410 1.00 89.38 278 THR A C 1
ATOM 2208 O O . THR A 1 278 ? -23.837 4.913 27.503 1.00 89.38 278 THR A O 1
ATOM 2211 N N . ASN A 1 279 ? -22.678 3.420 26.294 1.00 87.31 279 ASN A N 1
ATOM 2212 C CA . ASN A 1 279 ? -22.236 2.579 27.405 1.00 87.31 279 ASN A CA 1
ATOM 2213 C C . ASN A 1 279 ? -20.702 2.552 27.509 1.00 87.31 279 ASN A C 1
ATOM 2215 O O . ASN A 1 279 ? -20.103 1.496 27.701 1.00 87.31 279 ASN A O 1
ATOM 2219 N N . MET A 1 280 ? -20.058 3.712 27.347 1.00 87.88 280 MET A N 1
ATOM 2220 C CA . MET A 1 280 ? -18.596 3.831 27.364 1.00 87.88 280 MET A CA 1
ATOM 2221 C C . MET A 1 280 ? -17.967 3.247 28.638 1.00 87.88 280 MET A C 1
ATOM 2223 O O . MET A 1 280 ? -16.986 2.519 28.543 1.00 87.88 280 MET A O 1
ATOM 2227 N N . ASN A 1 281 ? -18.556 3.488 29.814 1.00 86.75 281 ASN A N 1
ATOM 2228 C CA . ASN A 1 281 ? -18.033 2.952 31.077 1.00 86.75 281 ASN A CA 1
ATOM 2229 C C . ASN A 1 281 ? -18.040 1.415 31.098 1.00 86.75 281 ASN A C 1
ATOM 2231 O O . ASN A 1 281 ? -17.047 0.805 31.481 1.00 86.75 281 ASN A O 1
ATOM 2235 N N . GLY A 1 282 ? -19.131 0.791 30.637 1.00 90.31 282 GLY A N 1
ATOM 2236 C CA . GLY A 1 282 ? -19.213 -0.667 30.541 1.00 90.31 282 GLY A CA 1
ATOM 2237 C C . GLY A 1 282 ? -18.266 -1.243 29.488 1.00 90.31 282 GLY A C 1
ATOM 2238 O O . GLY A 1 282 ? -17.717 -2.322 29.686 1.00 90.31 282 GLY A O 1
ATOM 2239 N N . LEU A 1 283 ? -18.030 -0.515 28.391 1.00 92.38 283 LEU A N 1
ATOM 2240 C CA . LEU A 1 283 ? -17.060 -0.911 27.370 1.00 92.38 283 LEU A CA 1
ATOM 2241 C C . LEU A 1 283 ? -15.623 -0.870 27.915 1.00 92.38 283 LEU A C 1
ATOM 2243 O O . LEU A 1 283 ? -14.882 -1.831 27.737 1.00 92.38 283 LEU A O 1
ATOM 2247 N N . ILE A 1 284 ? -15.249 0.197 28.630 1.00 91.62 284 ILE A N 1
ATOM 2248 C CA . ILE A 1 284 ? -13.936 0.313 29.284 1.00 91.62 284 ILE A CA 1
ATOM 2249 C C . ILE A 1 284 ? -13.737 -0.814 30.296 1.00 91.62 284 ILE A C 1
ATOM 2251 O O . ILE A 1 284 ? -12.682 -1.446 30.302 1.00 91.62 284 ILE A O 1
ATOM 2255 N N . GLU A 1 285 ? -14.738 -1.091 31.133 1.00 93.94 285 GLU A N 1
ATOM 2256 C CA . GLU A 1 285 ? -14.673 -2.174 32.118 1.00 93.94 285 GLU A CA 1
ATOM 2257 C C . GLU A 1 285 ? -14.478 -3.538 31.441 1.00 93.94 285 GLU A C 1
ATOM 2259 O O . GLU A 1 285 ? -13.587 -4.299 31.823 1.00 93.94 285 GLU A O 1
ATOM 2264 N N . LEU A 1 286 ? -15.255 -3.824 30.391 1.00 95.31 286 LEU A N 1
ATOM 2265 C CA . LEU A 1 286 ? -15.161 -5.072 29.634 1.00 95.31 286 LEU A CA 1
ATOM 2266 C C . LEU A 1 286 ? -13.771 -5.258 29.022 1.00 95.31 286 LEU A C 1
ATOM 2268 O O . LEU A 1 286 ? -13.154 -6.304 29.221 1.00 95.31 286 LEU A O 1
ATOM 2272 N N . HIS A 1 287 ? -13.262 -4.245 28.321 1.00 94.75 287 HIS A N 1
ATOM 2273 C CA . HIS A 1 287 ? -11.947 -4.314 27.684 1.00 94.75 287 HIS A CA 1
ATOM 2274 C C . HIS A 1 287 ? -10.807 -4.337 28.709 1.00 94.75 287 HIS A C 1
ATOM 2276 O O . HIS A 1 287 ? -9.804 -5.013 28.508 1.00 94.75 287 HIS A O 1
ATOM 2282 N N . THR A 1 288 ? -10.972 -3.689 29.867 1.00 93.75 288 THR A N 1
ATOM 2283 C CA . THR A 1 288 ? -9.989 -3.763 30.959 1.00 93.75 288 THR A CA 1
ATOM 2284 C C . THR A 1 288 ? -9.874 -5.194 31.480 1.00 93.75 288 THR A C 1
ATOM 2286 O O . THR A 1 288 ? -8.767 -5.696 31.686 1.00 93.75 288 THR A O 1
ATOM 2289 N N . ASN A 1 289 ? -11.007 -5.875 31.662 1.00 94.38 289 ASN A N 1
ATOM 2290 C CA . ASN A 1 289 ? -11.027 -7.276 32.074 1.00 94.38 289 ASN A CA 1
ATOM 2291 C C . ASN A 1 289 ? -10.415 -8.180 30.997 1.00 94.38 289 ASN A C 1
ATOM 2293 O O . ASN A 1 289 ? -9.537 -8.979 31.314 1.00 94.38 289 ASN A O 1
ATOM 2297 N N . LEU A 1 290 ? -10.787 -7.981 29.729 1.00 93.12 290 LEU A N 1
ATOM 2298 C CA . LEU A 1 290 ? -10.221 -8.717 28.597 1.00 93.12 290 LEU A CA 1
ATOM 2299 C C . LEU A 1 290 ? -8.694 -8.564 28.517 1.00 93.12 290 LEU A C 1
ATOM 2301 O O . LEU A 1 290 ? -7.977 -9.559 28.420 1.00 93.12 290 LEU A O 1
ATOM 2305 N N . TYR A 1 291 ? -8.182 -7.336 28.615 1.00 92.44 291 TYR A N 1
ATOM 2306 C CA . TYR A 1 291 ? -6.746 -7.064 28.629 1.00 92.44 291 TYR A CA 1
ATOM 2307 C C . TYR A 1 291 ? -6.040 -7.797 29.772 1.00 92.44 291 TYR A C 1
ATOM 2309 O O . TYR A 1 291 ? -4.990 -8.404 29.562 1.00 92.44 291 TYR A O 1
ATOM 2317 N N . ASN A 1 292 ? -6.613 -7.769 30.978 1.00 92.75 292 ASN A N 1
ATOM 2318 C CA . ASN A 1 292 ? -6.046 -8.465 32.131 1.00 92.75 292 ASN A CA 1
ATOM 2319 C C . ASN A 1 292 ? -6.033 -9.984 31.928 1.00 92.75 292 ASN A C 1
ATOM 2321 O O . ASN A 1 292 ? -5.032 -10.627 32.252 1.00 92.75 292 ASN A O 1
ATOM 2325 N N . ASP A 1 293 ? -7.096 -10.553 31.363 1.00 92.81 293 ASP A N 1
ATOM 2326 C CA . ASP A 1 293 ? -7.185 -11.982 31.062 1.00 92.81 293 ASP A CA 1
ATOM 2327 C C . ASP A 1 293 ? -6.129 -12.400 30.032 1.00 92.81 293 ASP A C 1
ATOM 2329 O O . ASP A 1 293 ? -5.391 -13.363 30.261 1.00 92.81 293 ASP A O 1
ATOM 2333 N N . ILE A 1 294 ? -5.977 -11.633 28.945 1.00 87.75 294 ILE A N 1
ATOM 2334 C CA . ILE A 1 294 ? -4.942 -11.862 27.925 1.00 87.75 294 ILE A CA 1
ATOM 2335 C C . ILE A 1 294 ? -3.549 -11.722 28.549 1.00 87.75 294 ILE A C 1
ATOM 2337 O O . ILE A 1 294 ? -2.710 -12.609 28.405 1.00 87.75 294 ILE A O 1
ATOM 2341 N N . TYR A 1 295 ? -3.300 -10.647 29.301 1.00 88.75 295 TYR A N 1
ATOM 2342 C CA . TYR A 1 295 ? -2.015 -10.394 29.954 1.00 88.75 295 TYR A CA 1
ATOM 2343 C C . TYR A 1 295 ? -1.611 -11.519 30.910 1.00 88.75 295 TYR A C 1
ATOM 2345 O O . TYR A 1 295 ? -0.449 -11.929 30.933 1.00 88.75 295 TYR A O 1
ATOM 2353 N N . ASN A 1 296 ? -2.563 -12.040 31.682 1.00 88.06 296 ASN A N 1
ATOM 2354 C CA . ASN A 1 296 ? -2.326 -13.154 32.592 1.00 88.06 296 ASN A CA 1
ATOM 2355 C C . ASN A 1 296 ? -2.103 -14.470 31.835 1.00 88.06 296 ASN A C 1
ATOM 2357 O O . ASN A 1 296 ? -1.218 -15.237 32.211 1.00 88.06 296 ASN A O 1
ATOM 2361 N N . ALA A 1 297 ? -2.833 -14.713 30.744 1.00 82.81 297 ALA A N 1
ATOM 2362 C CA . ALA A 1 297 ? -2.640 -15.885 29.891 1.00 82.81 297 ALA A CA 1
ATOM 2363 C C . ALA A 1 297 ? -1.286 -15.878 29.153 1.00 82.81 297 ALA A C 1
ATOM 2365 O O . ALA A 1 297 ? -0.728 -16.939 28.878 1.00 82.81 297 ALA A O 1
ATOM 2366 N N . CYS A 1 298 ? -0.735 -14.698 28.859 1.00 77.62 298 CYS A N 1
ATOM 2367 C CA . CYS A 1 298 ? 0.577 -14.527 28.227 1.00 77.62 298 CYS A CA 1
ATOM 2368 C C . CYS A 1 298 ? 1.768 -14.627 29.200 1.00 77.62 298 CYS A C 1
ATOM 2370 O O . CYS A 1 298 ? 2.911 -14.595 28.752 1.00 77.62 298 CYS A O 1
ATOM 2372 N N . LYS A 1 299 ? 1.532 -14.711 30.518 1.00 69.94 299 LYS A N 1
ATOM 2373 C CA . LYS A 1 299 ? 2.580 -14.829 31.553 1.00 69.94 299 LYS A CA 1
ATOM 2374 C C . LYS A 1 299 ? 3.010 -16.269 31.869 1.00 69.94 299 LYS A C 1
ATOM 2376 O O . LYS A 1 299 ? 3.834 -16.454 32.766 1.00 69.94 299 LYS A O 1
ATOM 2381 N N . VAL A 1 300 ? 2.439 -17.255 31.178 1.00 49.00 300 VAL A N 1
ATOM 2382 C CA . VAL A 1 300 ? 2.747 -18.692 31.305 1.00 49.00 300 VAL A CA 1
ATOM 2383 C C . VAL A 1 300 ? 3.783 -19.092 30.267 1.00 49.00 300 VAL A C 1
ATOM 2385 O O . VAL A 1 300 ? 4.752 -19.774 30.661 1.00 49.00 300 VAL A O 1
#

InterPro domains:
  IPR000219 Dbl homology domain [PF00621] (238-292)
  IPR000219 Dbl homology domain [PS50010] (234-300)
  IPR001715 Calponin homology domain [PF00307] (13-127)
  IPR001715 Calponin homology domain [PS50021] (8-130)
  IPR001715 Calponin homology domain [SM00033] (10-126)
  IPR035899 Dbl homology (DH) domain superfamily [G3DSA:1.20.900.10] (227-300)
  IPR035899 Dbl homology (DH) domain superfamily [SSF48065] (221-296)
  IPR036872 CH domain superfamily [G3DSA:1.10.418.10] (6-184)
  IPR036872 CH domain superfamily [SSF47576] (7-133)

Foldseek 3Di:
DDDDDPAWPLVLLLVVLCVLQVLDDPVQVVCNVVVNDDPLNSLVVCQQLLSLLVVQCLLPPPLADPLQQPDPCVLVPVNSLSSLVSSQCSCCDPVGNVDDPVLDDHSCCSNQLQPVVSVSSNQQSVCCGPSNCVSSVDNGGDTPPPPDDPPDDDDDDDDDDDDDDDDDPPDPPDDDPVSSNPNHNPDPVPDDDDDPPCVVVPDPPPPPPVVVVVSVLCVQQDDDDDDDDDDDPPVLVVLVSVLSSLVSVLVVLVCCCPVPLVVCVVVDDPVVSCVPCPPSVVVSVVSVVVSVVSVVVSVD

Organism: Brachionus plicatilis (NCBI:txid10195)

Sequence (300 aa):
MSNQTNSNNDWIECIKWLNNLNSLPLGLKQKFLTNQLQLNEFASFLRDGEFLCNLVNQIVPGCIDSTLINKRAQMSQVLCLNNIRLFLSACKSARYFSMSDSDLFDEHMLYDLVDLACVIRTLSILSKNQLTIKSANTNGFDITNSSSGTLSKSDSSSRRLSSNGSLDTNQLAHTNDDIYYNIVPAEVEGPESYYTDESFLFNGLSDQQEKTDNQVYQTIVSTPINNVHHQPLKRDFVMKEILNTEKNFLDGLNILMNDFLIPLGNVLNEQDKKIIFTNMNGLIELHTNLYNDIYNACKV

Radius of gyration: 26.58 Å; chains: 1; bounding box: 62×44×90 Å

Secondary structure (DSSP, 8-state):
---------HHHHHHHHHHHTT-S-HHHHHHHHTT---HHHHHHHHTTSHHHHHHHHHHSTTSS-TTTS-TT-TT-HHHHHHHHHHHHHHHH-TTTT---GGGSPPHHHHHS-S-HHHHHHHHHHHHTSHHHHHHH-------TT--S--------------------S--------TTTTT------S--------GGGGS-TT-TTHHHHHHHHHHHHH------------HHHHHHHHHHHHHHHHHHHHHHIIIIIIHHHTTTS-HHHHHHHHTTHHHHHHHHHHHHHHHHHHTT-

pLDDT: mean 71.03, std 21.58, range [26.38, 95.31]